Protein AF-A0AAT9HSN2-F1 (afdb_monomer_lite)

pLDDT: mean 70.66, std 26.18, range [23.38, 98.44]

Structure (mmCIF, N/CA/C/O backbone):
data_AF-A0AAT9HSN2-F1
#
_entry.id   AF-A0AAT9HSN2-F1
#
loop_
_atom_site.group_PDB
_atom_site.id
_atom_site.type_symbol
_atom_site.label_atom_id
_atom_site.label_alt_id
_atom_site.label_comp_id
_atom_site.label_asym_id
_atom_site.label_entity_id
_atom_site.label_seq_id
_atom_site.pdbx_PDB_ins_code
_atom_site.Cartn_x
_atom_site.Cartn_y
_atom_site.Cartn_z
_atom_site.occupancy
_atom_site.B_iso_or_equiv
_atom_site.auth_seq_id
_atom_site.auth_comp_id
_atom_site.auth_asym_id
_atom_site.auth_atom_id
_atom_site.pdbx_PDB_model_num
ATOM 1 N N . MET A 1 1 ? 36.537 64.958 -21.992 1.00 43.03 1 MET A N 1
ATOM 2 C CA . MET A 1 1 ? 35.874 64.227 -23.098 1.00 43.03 1 MET A CA 1
ATOM 3 C C . MET A 1 1 ? 34.611 63.570 -22.525 1.00 43.03 1 MET A C 1
ATOM 5 O O . MET A 1 1 ? 34.714 62.542 -21.888 1.00 43.03 1 MET A O 1
ATOM 9 N N . LYS A 1 2 ? 33.549 64.339 -22.250 1.00 45.44 2 LYS A N 1
ATOM 10 C CA . LYS A 1 2 ? 32.330 64.572 -23.065 1.00 45.44 2 LYS A CA 1
ATOM 11 C C . LYS A 1 2 ? 31.542 63.291 -23.442 1.00 45.44 2 LYS A C 1
ATOM 13 O O . LYS A 1 2 ? 31.696 62.748 -24.522 1.00 45.44 2 LYS A O 1
ATOM 18 N N . ARG A 1 3 ? 30.713 62.876 -22.471 1.00 48.75 3 ARG A N 1
ATOM 19 C CA . ARG A 1 3 ? 29.440 62.115 -22.479 1.00 48.75 3 ARG A CA 1
ATOM 20 C C . ARG A 1 3 ? 28.935 61.608 -23.849 1.00 48.75 3 ARG A C 1
ATOM 22 O O . ARG A 1 3 ? 28.330 62.372 -24.590 1.00 48.75 3 ARG A O 1
ATOM 29 N N . ALA A 1 4 ? 29.073 60.304 -24.103 1.00 54.09 4 ALA A N 1
ATOM 30 C CA . ALA A 1 4 ? 28.559 59.601 -25.290 1.00 54.09 4 ALA A CA 1
ATOM 31 C C . ALA A 1 4 ? 27.468 58.553 -24.951 1.00 54.09 4 ALA A C 1
ATOM 33 O O . ALA A 1 4 ? 27.371 57.521 -25.602 1.00 54.09 4 ALA A O 1
ATOM 34 N N . GLY A 1 5 ? 26.668 58.790 -23.902 1.00 53.25 5 GLY A N 1
ATOM 35 C CA . GLY A 1 5 ? 25.701 57.809 -23.375 1.00 53.25 5 GLY A CA 1
ATOM 36 C C . GLY A 1 5 ? 24.215 58.173 -23.496 1.00 53.25 5 GLY A C 1
ATOM 37 O O . GLY A 1 5 ? 23.388 57.431 -22.988 1.00 53.25 5 GLY A O 1
ATOM 38 N N . VAL A 1 6 ? 23.846 59.302 -24.116 1.00 53.16 6 VAL A N 1
ATOM 39 C CA . VAL A 1 6 ? 22.462 59.836 -24.029 1.00 53.16 6 VAL A CA 1
ATOM 40 C C . VAL A 1 6 ? 21.682 59.788 -25.355 1.00 53.16 6 VAL A C 1
ATOM 42 O O . VAL A 1 6 ? 20.469 59.947 -25.348 1.00 53.16 6 VAL A O 1
ATOM 45 N N . LEU A 1 7 ? 22.314 59.492 -26.497 1.00 50.72 7 LEU A N 1
ATOM 46 C CA . LEU A 1 7 ? 21.626 59.538 -27.802 1.00 50.72 7 LEU A CA 1
ATOM 47 C C . LEU A 1 7 ? 21.042 58.206 -28.303 1.00 50.72 7 LEU A C 1
ATOM 49 O O . LEU A 1 7 ? 20.263 58.225 -29.249 1.00 50.72 7 LEU A O 1
ATOM 53 N N . PHE A 1 8 ? 21.328 57.067 -27.666 1.00 47.91 8 PHE A N 1
ATOM 54 C CA . PHE A 1 8 ? 20.752 55.779 -28.094 1.00 47.91 8 PHE A CA 1
ATOM 55 C C . PHE A 1 8 ? 19.405 55.426 -27.440 1.00 47.91 8 PHE A C 1
ATOM 57 O O . PHE A 1 8 ? 18.718 54.532 -27.922 1.00 47.91 8 PHE A O 1
ATOM 64 N N . LEU A 1 9 ? 18.973 56.154 -26.403 1.00 52.81 9 LEU A N 1
ATOM 65 C CA . LEU A 1 9 ? 17.699 55.898 -25.708 1.00 52.81 9 LEU A CA 1
ATOM 66 C C . LEU A 1 9 ? 16.503 56.721 -26.222 1.00 52.81 9 LEU A C 1
ATOM 68 O O . LEU A 1 9 ? 15.398 56.552 -25.719 1.00 52.81 9 LEU A O 1
ATOM 72 N N . ALA A 1 10 ? 16.684 57.572 -27.237 1.00 52.81 10 ALA A N 1
ATOM 73 C CA . ALA A 1 10 ? 15.595 58.385 -27.797 1.00 52.81 10 ALA A CA 1
ATOM 74 C C . ALA A 1 10 ? 15.104 57.927 -29.186 1.00 52.81 10 ALA A C 1
ATOM 76 O O . ALA A 1 10 ? 14.059 58.384 -29.638 1.00 52.81 10 ALA A O 1
ATOM 77 N N . ALA A 1 11 ? 15.816 57.022 -29.868 1.00 53.66 11 ALA A N 1
ATOM 78 C CA . ALA A 1 11 ? 15.459 56.597 -31.229 1.00 53.66 11 ALA A CA 1
ATOM 79 C C . ALA A 1 11 ? 14.518 55.377 -31.279 1.00 53.66 11 ALA A C 1
ATOM 81 O O . ALA A 1 11 ? 13.765 55.214 -32.235 1.00 53.66 11 ALA A O 1
ATOM 82 N N . VAL A 1 12 ? 14.515 54.531 -30.245 1.00 51.28 12 VAL A N 1
ATOM 83 C CA . VAL A 1 12 ? 13.721 53.290 -30.219 1.00 51.28 12 VAL A CA 1
ATOM 84 C C . VAL A 1 12 ? 12.199 53.525 -30.114 1.00 51.28 12 VAL A C 1
ATOM 86 O O . VAL A 1 12 ? 11.466 52.887 -30.872 1.00 51.28 12 VAL A O 1
ATOM 89 N N . PRO A 1 13 ? 11.669 54.451 -29.282 1.00 49.81 13 PRO A N 1
ATOM 90 C CA . PRO A 1 13 ? 10.217 54.635 -29.195 1.00 49.81 13 PRO A CA 1
ATOM 91 C C . PRO A 1 13 ? 9.616 55.348 -30.420 1.00 49.81 13 PRO A C 1
ATOM 93 O O . PRO A 1 13 ? 8.458 55.107 -30.756 1.00 49.81 13 PRO A O 1
ATOM 96 N N . VAL A 1 14 ? 10.381 56.173 -31.143 1.00 55.00 14 VAL A N 1
ATOM 97 C CA . VAL A 1 14 ? 9.882 56.888 -32.336 1.00 55.00 14 VAL A CA 1
ATOM 98 C C . VAL A 1 14 ? 9.710 55.942 -33.529 1.00 55.00 14 VAL A C 1
ATOM 100 O O . VAL A 1 14 ? 8.730 56.053 -34.263 1.00 55.00 14 VAL A O 1
ATOM 103 N N . ILE A 1 15 ? 10.598 54.955 -33.683 1.00 55.50 15 ILE A N 1
ATOM 104 C CA . ILE A 1 15 ? 10.501 53.946 -34.749 1.00 55.50 15 ILE A CA 1
ATOM 105 C C . ILE A 1 15 ? 9.326 52.987 -34.489 1.00 55.50 15 ILE A C 1
ATOM 107 O O . ILE A 1 15 ? 8.578 52.678 -35.414 1.00 55.50 15 ILE A O 1
ATOM 111 N N . ALA A 1 16 ? 9.096 52.587 -33.232 1.00 51.59 16 ALA A N 1
ATOM 112 C CA . ALA A 1 16 ? 7.958 51.742 -32.859 1.00 51.59 16 ALA A CA 1
ATOM 113 C C . ALA A 1 16 ? 6.599 52.457 -33.027 1.00 51.59 16 ALA A C 1
ATOM 115 O O . ALA A 1 16 ? 5.635 51.850 -33.487 1.00 51.59 16 ALA A O 1
ATOM 116 N N . THR A 1 17 ? 6.529 53.760 -32.726 1.00 53.41 17 THR A N 1
ATOM 117 C CA . THR A 1 17 ? 5.289 54.551 -32.873 1.00 53.41 17 THR A CA 1
ATOM 118 C C . THR A 1 17 ? 5.005 54.910 -34.338 1.00 53.41 17 THR A C 1
ATOM 120 O O . THR A 1 17 ? 3.851 54.905 -34.761 1.00 53.41 17 THR A O 1
ATOM 123 N N . GLY A 1 18 ? 6.044 55.161 -35.144 1.00 53.88 18 GLY A N 1
ATOM 124 C CA . GLY A 1 18 ? 5.906 55.405 -36.585 1.00 53.88 18 GLY A CA 1
ATOM 125 C C . GLY A 1 18 ? 5.405 54.181 -37.358 1.00 53.88 18 GLY A C 1
ATOM 126 O O . GLY A 1 18 ? 4.593 54.326 -38.266 1.00 53.88 18 GLY A O 1
ATOM 127 N N . PHE A 1 19 ? 5.812 52.972 -36.955 1.00 54.47 19 PHE A N 1
ATOM 128 C CA . PHE A 1 19 ? 5.294 51.728 -37.538 1.00 54.47 19 PHE A CA 1
ATOM 129 C C . PHE A 1 19 ? 3.827 51.468 -37.167 1.00 54.47 19 PHE A C 1
ATOM 131 O O . PHE A 1 19 ? 3.065 50.973 -37.991 1.00 54.47 19 PHE A O 1
ATOM 138 N N . TYR A 1 20 ? 3.409 51.851 -35.957 1.00 53.03 20 TYR A N 1
ATOM 139 C CA . TYR A 1 20 ? 2.029 51.673 -35.496 1.00 53.03 20 TYR A CA 1
ATOM 140 C C . TYR A 1 20 ? 1.043 52.676 -36.125 1.00 53.03 20 TYR A C 1
ATOM 142 O O . TYR A 1 20 ? -0.136 52.370 -36.261 1.00 53.03 20 TYR A O 1
ATOM 150 N N . LEU A 1 21 ? 1.515 53.861 -36.537 1.00 55.12 21 LEU A N 1
ATOM 151 C CA . LEU A 1 21 ? 0.688 54.902 -37.171 1.00 55.12 21 LEU A CA 1
ATOM 152 C C . LEU A 1 21 ? 0.636 54.824 -38.709 1.00 55.12 21 LEU A C 1
ATOM 154 O O . LEU A 1 21 ? -0.195 55.500 -39.311 1.00 55.12 21 LEU A O 1
ATOM 158 N N . VAL A 1 22 ? 1.500 54.023 -39.346 1.00 56.94 22 VAL A N 1
ATOM 159 C CA . VAL A 1 22 ? 1.538 53.835 -40.816 1.00 56.94 22 VAL A CA 1
ATOM 160 C C . VAL A 1 22 ? 0.994 52.466 -41.254 1.00 56.94 22 VAL A C 1
ATOM 162 O O . VAL A 1 22 ? 0.779 52.244 -42.443 1.00 56.94 22 VAL A O 1
ATOM 165 N N . LEU A 1 23 ? 0.686 51.558 -40.323 1.00 46.94 23 LEU A N 1
ATOM 166 C CA . LEU A 1 23 ? -0.119 50.377 -40.636 1.00 46.94 23 LEU A CA 1
ATOM 167 C C . LEU A 1 23 ? -1.594 50.794 -40.779 1.00 46.94 23 LEU A C 1
ATOM 169 O O . LEU A 1 23 ? -2.167 51.322 -39.822 1.00 46.94 23 LEU A O 1
ATOM 173 N N . PRO A 1 24 ? -2.229 50.569 -41.944 1.00 48.91 24 PRO A N 1
ATOM 174 C CA . PRO A 1 24 ? -3.663 50.753 -42.083 1.00 48.91 24 PRO A CA 1
ATOM 175 C C . PRO A 1 24 ? -4.361 49.895 -41.027 1.00 48.91 24 PRO A C 1
ATOM 177 O O . PRO A 1 24 ? -4.087 48.700 -40.912 1.00 48.91 24 PRO A O 1
ATOM 180 N N . SER A 1 25 ? -5.265 50.499 -40.256 1.00 53.50 25 SER A N 1
ATOM 181 C CA . SER A 1 25 ? -6.289 49.749 -39.529 1.00 53.50 25 SER A CA 1
ATOM 182 C C . SER A 1 25 ? -7.240 49.121 -40.545 1.00 53.50 25 SER A C 1
ATOM 184 O O . SER A 1 25 ? -8.356 49.591 -40.723 1.00 53.50 25 SER A O 1
ATOM 186 N N . ASP A 1 26 ? -6.789 48.069 -41.220 1.00 49.19 26 ASP A N 1
ATOM 187 C CA . ASP A 1 26 ? -7.661 47.130 -41.907 1.00 49.19 26 ASP A CA 1
ATOM 188 C C . ASP A 1 26 ? -7.722 45.869 -41.047 1.00 49.19 26 ASP A C 1
ATOM 190 O O . ASP A 1 26 ? -7.000 44.893 -41.226 1.00 49.19 26 ASP A O 1
ATOM 194 N N . SER A 1 27 ? -8.595 45.906 -40.041 1.00 54.78 27 SER A N 1
ATOM 195 C CA . SER A 1 27 ? -9.021 44.710 -39.302 1.00 54.78 27 SER A CA 1
ATOM 196 C C . SER A 1 27 ? -9.998 43.851 -40.122 1.00 54.78 27 SER A C 1
ATOM 198 O O . SER A 1 27 ? -10.890 43.229 -39.552 1.00 54.78 27 SER A O 1
ATOM 200 N N . ALA A 1 28 ? -9.857 43.819 -41.449 1.00 53.31 28 ALA A N 1
ATOM 201 C CA . ALA A 1 28 ? -10.763 43.107 -42.346 1.00 53.31 28 ALA A CA 1
ATOM 202 C C . ALA A 1 28 ? -10.156 41.854 -43.002 1.00 53.31 28 ALA A C 1
ATOM 204 O O . ALA A 1 28 ? -10.907 41.110 -43.620 1.00 53.31 28 ALA A O 1
ATOM 205 N N . ASP A 1 29 ? -8.856 41.574 -42.841 1.00 55.31 29 ASP A N 1
ATOM 206 C CA . ASP A 1 29 ? -8.225 40.424 -43.518 1.00 55.31 29 ASP A CA 1
ATOM 207 C C . ASP A 1 29 ? -7.152 39.711 -42.668 1.00 55.31 29 ASP A C 1
ATOM 209 O O . ASP A 1 29 ? -6.086 39.309 -43.137 1.00 55.31 29 ASP A O 1
ATOM 213 N N . ALA A 1 30 ? -7.420 39.547 -41.368 1.00 52.41 30 ALA A N 1
ATOM 214 C CA . ALA A 1 30 ? -6.688 38.567 -40.570 1.00 52.41 30 ALA A CA 1
ATOM 215 C C . ALA A 1 30 ? -7.222 37.168 -40.929 1.00 52.41 30 ALA A C 1
ATOM 217 O O . ALA A 1 30 ? -8.431 36.952 -40.784 1.00 52.41 30 ALA A O 1
ATOM 218 N N . PRO A 1 31 ? -6.381 36.210 -41.377 1.00 62.88 31 PRO A N 1
ATOM 219 C CA . PRO A 1 31 ? -6.853 34.856 -41.633 1.00 62.88 31 PRO A CA 1
ATOM 220 C C . PRO A 1 31 ? -7.520 34.339 -40.354 1.00 62.88 31 PRO A C 1
ATOM 222 O O . PRO A 1 31 ? -6.965 34.545 -39.267 1.00 62.88 31 PRO A O 1
ATOM 225 N N . PRO A 1 32 ? -8.711 33.718 -40.443 1.00 61.69 32 PRO A N 1
ATOM 226 C CA . PRO A 1 32 ? -9.399 33.238 -39.259 1.00 61.69 32 PRO A CA 1
ATOM 227 C C . PRO A 1 32 ? -8.439 32.332 -38.489 1.00 61.69 32 PRO A C 1
ATOM 229 O O . PRO A 1 32 ? -7.884 31.384 -39.053 1.00 61.69 32 PRO A O 1
ATOM 232 N N . GLY A 1 33 ? -8.204 32.657 -37.213 1.00 61.41 33 GLY A N 1
ATOM 233 C CA . GLY A 1 33 ? -7.424 31.797 -36.328 1.00 61.41 33 GLY A CA 1
ATOM 234 C C . GLY A 1 33 ? -7.978 30.370 -36.390 1.00 61.41 33 GLY A C 1
ATOM 235 O O . GLY A 1 33 ? -9.177 30.203 -36.649 1.00 61.41 33 GLY A O 1
ATOM 236 N N . PRO A 1 34 ? -7.138 29.334 -36.203 1.00 64.12 34 PRO A N 1
ATOM 237 C CA . PRO A 1 34 ? -7.599 27.959 -36.308 1.00 64.12 34 PRO A CA 1
ATOM 238 C C . PRO A 1 34 ? -8.840 27.787 -35.436 1.00 64.12 34 PRO A C 1
ATOM 240 O O . PRO A 1 34 ? -8.839 28.169 -34.264 1.00 64.12 34 PRO A O 1
ATOM 243 N N . SER A 1 35 ? -9.909 27.247 -36.030 1.00 73.38 35 SER A N 1
ATOM 244 C CA . SER A 1 35 ? -11.129 26.920 -35.291 1.00 73.38 35 SER A CA 1
ATOM 245 C C . SER A 1 35 ? -10.755 26.145 -34.027 1.00 73.38 35 SER A C 1
ATOM 247 O O . SER A 1 35 ? -9.804 25.358 -34.048 1.00 73.38 35 SER A O 1
ATOM 249 N N . ALA A 1 36 ? -11.507 26.325 -32.940 1.00 76.44 36 ALA A N 1
ATOM 250 C CA . ALA A 1 36 ? -11.289 25.589 -31.695 1.00 76.44 36 ALA A CA 1
ATOM 251 C C . ALA A 1 36 ? -11.143 24.072 -31.942 1.00 76.44 36 ALA A C 1
ATOM 253 O O . ALA A 1 36 ? -10.314 23.422 -31.317 1.00 76.44 36 ALA A O 1
ATOM 254 N N . THR A 1 37 ? -11.857 23.536 -32.938 1.00 79.69 37 THR A N 1
ATOM 255 C CA . THR A 1 37 ? -11.747 22.143 -33.392 1.00 79.69 37 THR A CA 1
ATOM 256 C C . THR A 1 37 ? -10.394 21.809 -34.030 1.00 79.69 37 THR A C 1
ATOM 258 O O . THR A 1 37 ? -9.837 20.756 -33.747 1.00 79.69 37 THR A O 1
ATOM 261 N N . ALA A 1 38 ? -9.832 22.693 -34.858 1.00 78.62 38 ALA A N 1
ATOM 262 C CA . ALA A 1 38 ? -8.517 22.497 -35.475 1.00 78.62 38 ALA A CA 1
ATOM 263 C C . ALA A 1 38 ? -7.383 22.630 -34.445 1.00 78.62 38 ALA A C 1
ATOM 265 O O . ALA A 1 38 ? -6.421 21.868 -34.474 1.00 78.62 38 ALA A O 1
ATOM 266 N N . ALA A 1 39 ? -7.526 23.555 -33.490 1.00 79.19 39 ALA A N 1
ATOM 267 C CA . ALA A 1 39 ? -6.603 23.678 -32.367 1.00 79.19 39 ALA A CA 1
ATOM 268 C C . ALA A 1 39 ? -6.668 22.459 -31.429 1.00 79.19 39 ALA A C 1
ATOM 270 O O . ALA A 1 39 ? -5.643 22.053 -30.889 1.00 79.19 39 ALA A O 1
ATOM 271 N N . GLN A 1 40 ? -7.851 21.864 -31.242 1.00 83.12 40 GLN A N 1
ATOM 272 C CA . GLN A 1 40 ? -8.019 20.637 -30.466 1.00 83.12 40 GLN A CA 1
ATOM 273 C C . GLN A 1 40 ? -7.426 19.423 -31.193 1.00 83.12 40 GLN A C 1
ATOM 275 O O . GLN A 1 40 ? -6.663 18.687 -30.580 1.00 83.12 40 GLN A O 1
ATOM 280 N N . ALA A 1 41 ? -7.674 19.262 -32.496 1.00 86.44 41 ALA A N 1
ATOM 281 C CA . ALA A 1 41 ? -7.078 18.187 -33.294 1.00 86.44 41 ALA A CA 1
ATOM 282 C C . ALA A 1 41 ? -5.540 18.239 -33.281 1.00 86.44 41 ALA A C 1
ATOM 284 O O . ALA A 1 41 ? -4.895 17.243 -32.988 1.00 86.44 41 ALA A O 1
ATOM 285 N N . ALA A 1 42 ? -4.948 19.424 -33.463 1.00 86.69 42 ALA A N 1
ATOM 286 C CA . ALA A 1 42 ? -3.494 19.586 -33.405 1.00 86.69 42 ALA A CA 1
ATOM 287 C C . ALA A 1 42 ? -2.893 19.267 -32.020 1.00 86.69 42 ALA A C 1
ATOM 289 O O . ALA A 1 42 ? -1.731 18.873 -31.929 1.00 86.69 42 ALA A O 1
ATOM 290 N N . ARG A 1 43 ? -3.661 19.455 -30.936 1.00 89.56 43 ARG A N 1
ATOM 291 C CA . ARG A 1 43 ? -3.242 19.077 -29.576 1.00 89.56 43 ARG A CA 1
ATOM 292 C C . ARG A 1 43 ? -3.290 17.568 -29.369 1.00 89.56 43 ARG A C 1
ATOM 294 O O . ARG A 1 43 ? -2.362 17.049 -28.759 1.00 89.56 43 ARG A O 1
ATOM 301 N N . GLU A 1 44 ? -4.318 16.892 -29.878 1.00 90.75 44 GLU A N 1
ATOM 302 C CA . GLU A 1 44 ? -4.388 15.425 -29.843 1.00 90.75 44 GLU A CA 1
ATOM 303 C C . GLU A 1 44 ? -3.265 14.810 -30.690 1.00 90.75 44 GLU A C 1
ATOM 305 O O . GLU A 1 44 ? -2.491 14.025 -30.163 1.00 90.75 44 GLU A O 1
ATOM 310 N N . ASP A 1 45 ? -3.034 15.283 -31.920 1.00 91.38 45 ASP A N 1
ATOM 311 C CA . ASP A 1 45 ? -1.931 14.788 -32.764 1.00 91.38 45 ASP A CA 1
ATOM 312 C C . ASP A 1 45 ? -0.547 14.978 -32.107 1.00 91.38 45 ASP A C 1
ATOM 314 O O . ASP A 1 45 ? 0.374 14.174 -32.273 1.00 91.38 45 ASP A O 1
ATOM 318 N N . ALA A 1 46 ? -0.362 16.082 -31.373 1.00 92.25 46 ALA A N 1
ATOM 319 C CA . ALA A 1 46 ? 0.869 16.340 -30.632 1.00 92.25 46 ALA A CA 1
ATOM 320 C C . ALA A 1 46 ? 1.008 15.436 -29.398 1.00 92.25 46 ALA A C 1
ATOM 322 O O . ALA A 1 46 ? 2.127 15.042 -29.064 1.00 92.25 46 ALA A O 1
ATOM 323 N N . LYS A 1 47 ? -0.107 15.124 -28.731 1.00 94.56 47 LYS A N 1
ATOM 324 C CA . LYS A 1 47 ? -0.163 14.194 -27.604 1.00 94.56 47 LYS A CA 1
ATOM 325 C C . LYS A 1 47 ? 0.129 12.768 -28.069 1.00 94.56 47 LYS A C 1
ATOM 327 O O . LYS A 1 47 ? 1.012 12.148 -27.490 1.00 94.56 47 LYS A O 1
ATOM 332 N N . ASP A 1 48 ? -0.507 12.308 -29.140 1.00 95.62 48 ASP A N 1
ATOM 333 C CA . ASP A 1 48 ? -0.318 10.965 -29.693 1.00 95.62 48 ASP A CA 1
ATOM 334 C C . ASP A 1 48 ? 1.148 10.742 -30.089 1.00 95.62 48 ASP A C 1
ATOM 336 O O . ASP A 1 48 ? 1.773 9.782 -29.650 1.00 95.62 48 ASP A O 1
ATOM 340 N N . ARG A 1 49 ? 1.768 11.706 -30.787 1.00 95.00 49 ARG A N 1
ATOM 341 C CA . ARG A 1 49 ? 3.205 11.638 -31.112 1.00 95.00 49 ARG A CA 1
ATOM 342 C C . ARG A 1 49 ? 4.096 11.593 -29.863 1.00 95.00 49 ARG A C 1
ATOM 344 O O . ARG A 1 49 ? 5.169 10.991 -29.880 1.00 95.00 49 ARG A O 1
ATOM 351 N N . ALA A 1 50 ? 3.709 12.286 -28.793 1.00 94.25 50 ALA A N 1
ATOM 352 C CA . ALA A 1 50 ? 4.460 12.269 -27.541 1.00 94.25 50 ALA A CA 1
ATOM 353 C C . ALA A 1 50 ? 4.304 10.935 -26.792 1.00 94.25 50 ALA A C 1
ATOM 355 O O . ALA A 1 50 ? 5.267 10.490 -26.169 1.00 94.25 50 ALA A O 1
ATOM 356 N N . GLU A 1 51 ? 3.128 10.309 -26.856 1.00 95.75 51 GLU A N 1
ATOM 357 C CA . GLU A 1 51 ? 2.874 8.967 -26.323 1.00 95.75 51 GLU A CA 1
ATOM 358 C C . GLU A 1 51 ? 3.662 7.911 -27.107 1.00 95.75 51 GLU A C 1
ATOM 360 O O . GLU A 1 51 ? 4.415 7.160 -26.494 1.00 95.75 51 GLU A O 1
ATOM 365 N N . GLU A 1 52 ? 3.623 7.944 -28.443 1.00 94.94 52 GLU A N 1
ATOM 366 C CA . GLU A 1 52 ? 4.411 7.052 -29.309 1.00 94.94 52 GLU A CA 1
ATOM 367 C C . GLU A 1 52 ? 5.906 7.126 -28.988 1.00 94.94 52 GLU A C 1
ATOM 369 O O . GLU A 1 52 ? 6.548 6.107 -28.742 1.00 94.94 52 GLU A O 1
ATOM 374 N N . LYS A 1 53 ? 6.460 8.341 -28.893 1.00 95.50 53 LYS A N 1
ATOM 375 C CA . LYS A 1 53 ? 7.875 8.525 -28.552 1.00 95.50 53 LYS A CA 1
ATOM 376 C C . LYS A 1 53 ? 8.213 7.983 -27.158 1.00 95.50 53 LYS A C 1
ATOM 378 O O . LYS A 1 53 ? 9.301 7.453 -26.950 1.00 95.50 53 LYS A O 1
ATOM 383 N N . ARG A 1 54 ? 7.312 8.139 -26.182 1.00 95.50 54 ARG A N 1
ATOM 384 C CA . ARG A 1 54 ? 7.507 7.585 -24.831 1.00 95.50 54 ARG A CA 1
ATOM 385 C C . ARG A 1 54 ? 7.469 6.063 -24.830 1.00 95.50 54 ARG A C 1
ATOM 387 O O . ARG A 1 54 ? 8.201 5.455 -24.054 1.00 95.50 54 ARG A O 1
ATOM 394 N N . ASP A 1 55 ? 6.618 5.464 -25.652 1.00 96.25 55 ASP A N 1
ATOM 395 C CA . ASP A 1 55 ? 6.528 4.013 -25.783 1.00 96.25 55 ASP A CA 1
ATOM 396 C C . ASP A 1 55 ? 7.757 3.439 -26.494 1.00 96.25 55 ASP A C 1
ATOM 398 O O . ASP A 1 55 ? 8.262 2.399 -26.076 1.00 96.25 55 ASP A O 1
ATOM 402 N N . GLU A 1 56 ? 8.291 4.144 -27.495 1.00 95.69 56 GLU A N 1
ATOM 403 C CA . GLU A 1 56 ? 9.579 3.824 -28.122 1.00 95.69 56 GLU A CA 1
ATOM 404 C C . GLU A 1 56 ? 10.729 3.886 -27.107 1.00 95.69 56 GLU A C 1
ATOM 406 O O . GLU A 1 56 ? 11.446 2.902 -26.945 1.00 95.69 56 GLU A O 1
ATOM 411 N N . GLU A 1 57 ? 10.860 4.988 -26.360 1.00 94.69 57 GLU A N 1
ATOM 412 C CA . GLU A 1 57 ? 11.884 5.145 -25.312 1.00 94.69 57 GLU A CA 1
ATOM 413 C C . GLU A 1 57 ? 11.768 4.044 -24.244 1.00 94.69 57 GLU A C 1
ATOM 415 O O . GLU A 1 57 ? 12.758 3.421 -23.868 1.00 94.69 57 GLU A O 1
ATOM 420 N N . ARG A 1 58 ? 10.542 3.725 -23.810 1.00 94.50 58 ARG A N 1
ATOM 421 C CA . ARG A 1 58 ? 10.290 2.614 -22.884 1.00 94.50 58 ARG A CA 1
ATOM 422 C C . ARG A 1 58 ? 10.709 1.271 -23.478 1.00 94.50 58 ARG A C 1
ATOM 424 O O . ARG A 1 58 ? 11.260 0.446 -22.758 1.00 94.50 58 ARG A O 1
ATOM 431 N N . ALA A 1 59 ? 10.418 1.022 -24.752 1.00 94.19 59 ALA A N 1
ATOM 432 C CA . ALA A 1 59 ? 10.779 -0.228 -25.410 1.00 94.19 59 ALA A CA 1
ATOM 433 C C . ALA A 1 59 ? 12.302 -0.377 -25.547 1.00 94.19 59 ALA A C 1
ATOM 435 O O . ALA A 1 59 ? 12.825 -1.480 -25.382 1.00 94.19 59 ALA A O 1
ATOM 436 N N . GLU A 1 60 ? 13.012 0.722 -25.809 1.00 94.19 60 GLU A N 1
ATOM 437 C CA . GLU A 1 60 ? 14.475 0.765 -25.803 1.00 94.19 60 GLU A CA 1
ATOM 438 C C . GLU A 1 60 ? 15.033 0.462 -24.405 1.00 94.19 60 GLU A C 1
ATOM 440 O O . GLU A 1 60 ? 15.884 -0.420 -24.265 1.00 94.19 60 GLU A O 1
ATOM 445 N N . ASP A 1 61 ? 14.504 1.108 -23.365 1.00 90.38 61 ASP A N 1
ATOM 446 C CA . ASP A 1 61 ? 14.887 0.851 -21.973 1.00 90.38 61 ASP A CA 1
ATOM 447 C C . ASP A 1 61 ? 14.621 -0.607 -21.564 1.00 90.38 61 ASP A C 1
ATOM 449 O O . ASP A 1 61 ? 15.487 -1.264 -20.979 1.00 90.38 61 ASP A O 1
ATOM 453 N N . ASP A 1 62 ? 13.451 -1.151 -21.906 1.00 90.75 62 ASP A N 1
ATOM 454 C CA . ASP A 1 62 ? 13.088 -2.542 -21.624 1.00 90.75 62 ASP A CA 1
ATOM 455 C C . ASP A 1 62 ? 14.024 -3.523 -22.350 1.00 90.75 62 ASP A C 1
ATOM 457 O O . ASP A 1 62 ? 14.407 -4.551 -21.782 1.00 90.75 62 ASP A O 1
ATOM 461 N N . ALA A 1 63 ? 14.446 -3.201 -23.579 1.00 91.00 63 ALA A N 1
ATOM 462 C CA . ALA A 1 63 ? 15.422 -3.994 -24.321 1.00 91.00 63 ALA A CA 1
ATOM 463 C C . ALA A 1 63 ? 16.808 -3.964 -23.656 1.00 91.00 63 ALA A C 1
ATOM 465 O O . ALA A 1 63 ? 17.447 -5.012 -23.532 1.00 91.00 63 ALA A O 1
ATOM 466 N N . VAL A 1 64 ? 17.250 -2.801 -23.164 1.00 89.75 64 VAL A N 1
ATOM 467 C CA . VAL A 1 64 ? 18.493 -2.680 -22.383 1.00 89.75 64 VAL A CA 1
ATOM 468 C C . VAL A 1 64 ? 18.398 -3.498 -21.094 1.00 89.75 64 VAL A C 1
ATOM 470 O O . VAL A 1 64 ? 19.310 -4.259 -20.774 1.00 89.75 64 VAL A O 1
ATOM 473 N N . VAL A 1 65 ? 17.286 -3.402 -20.361 1.00 86.06 65 VAL A N 1
ATOM 474 C CA . VAL A 1 65 ? 17.067 -4.160 -19.118 1.00 86.06 65 VAL A CA 1
ATOM 475 C C . VAL A 1 65 ? 17.039 -5.669 -19.371 1.00 86.06 65 VAL A C 1
ATOM 477 O O . VAL A 1 65 ? 17.540 -6.428 -18.539 1.00 86.06 65 VAL A O 1
ATOM 480 N N . ALA A 1 66 ? 16.491 -6.114 -20.504 1.00 84.62 66 ALA A N 1
ATOM 481 C CA . ALA A 1 66 ? 16.424 -7.527 -20.867 1.00 84.62 66 ALA A CA 1
ATOM 482 C C . ALA A 1 66 ? 17.803 -8.155 -21.145 1.00 84.62 66 ALA A C 1
ATOM 484 O O . ALA A 1 66 ? 17.977 -9.348 -20.889 1.00 84.62 66 ALA A O 1
ATOM 485 N N . ASP A 1 67 ? 18.772 -7.374 -21.634 1.00 88.38 67 ASP A N 1
ATOM 486 C CA . ASP A 1 67 ? 20.146 -7.839 -21.886 1.00 88.38 67 ASP A CA 1
ATOM 487 C C . ASP A 1 67 ? 21.001 -7.890 -20.603 1.00 88.38 67 ASP A C 1
ATOM 489 O O . ASP A 1 67 ? 21.968 -8.650 -20.494 1.00 88.38 67 ASP A O 1
ATOM 493 N N . LEU A 1 68 ? 20.622 -7.126 -19.572 1.00 86.44 68 LEU A N 1
ATOM 494 C CA . LEU A 1 68 ? 21.338 -7.107 -18.301 1.00 86.44 68 LEU A CA 1
ATOM 495 C C . LEU A 1 68 ? 21.113 -8.400 -17.491 1.00 86.44 68 LEU A C 1
ATOM 497 O O . LEU A 1 68 ? 20.017 -8.966 -17.452 1.00 86.44 68 LEU A O 1
ATOM 501 N N . PRO A 1 69 ? 22.127 -8.869 -16.734 1.00 85.44 69 PRO A N 1
ATOM 502 C CA . PRO A 1 69 ? 21.928 -9.966 -15.797 1.00 85.44 69 PRO A CA 1
ATOM 503 C C . PRO A 1 69 ? 20.858 -9.579 -14.772 1.00 85.44 69 PRO A C 1
ATOM 505 O O . PRO A 1 69 ? 20.797 -8.430 -14.344 1.00 85.44 69 PRO A O 1
ATOM 508 N N . ALA A 1 70 ? 20.091 -10.563 -14.287 1.00 83.38 70 ALA A N 1
ATOM 509 C CA . ALA A 1 70 ? 18.863 -10.373 -13.501 1.00 83.38 70 ALA A CA 1
ATOM 510 C C . ALA A 1 70 ? 18.961 -9.509 -12.218 1.00 83.38 70 ALA A C 1
ATOM 512 O O . ALA A 1 70 ? 17.951 -9.336 -11.544 1.00 83.38 70 ALA A O 1
ATOM 513 N N . GLY A 1 71 ? 20.129 -8.967 -11.845 1.00 88.19 71 GLY A N 1
ATOM 514 C CA . GLY A 1 71 ? 20.236 -7.848 -10.903 1.00 88.19 71 GLY A CA 1
ATOM 515 C C . GLY A 1 71 ? 19.461 -8.067 -9.602 1.00 88.19 71 GLY A C 1
ATOM 516 O O . GLY A 1 71 ? 19.450 -9.172 -9.061 1.00 88.19 71 GLY A O 1
ATOM 517 N N . LEU A 1 72 ? 18.780 -7.029 -9.110 1.00 89.88 72 LEU A N 1
ATOM 518 C CA . LEU A 1 72 ? 17.872 -7.125 -7.957 1.00 89.88 72 LEU A CA 1
ATOM 519 C C . LEU A 1 72 ? 16.648 -8.024 -8.205 1.00 89.88 72 LEU A C 1
ATOM 521 O O . LEU A 1 72 ? 16.052 -8.504 -7.243 1.00 89.88 72 LEU A O 1
ATOM 525 N N . ALA A 1 73 ? 16.285 -8.300 -9.461 1.00 86.50 73 ALA A N 1
ATOM 526 C CA . ALA A 1 73 ? 15.185 -9.201 -9.800 1.00 86.50 73 ALA A CA 1
ATOM 527 C C . ALA A 1 73 ? 15.531 -10.685 -9.566 1.00 86.50 73 ALA A C 1
ATOM 529 O O . ALA A 1 73 ? 14.628 -11.505 -9.372 1.00 86.50 73 ALA A O 1
ATOM 530 N N . ALA A 1 74 ? 16.821 -11.044 -9.510 1.00 89.50 74 ALA A N 1
ATOM 531 C CA . ALA A 1 74 ? 17.260 -12.399 -9.197 1.00 89.50 74 ALA A CA 1
ATOM 532 C C . ALA A 1 74 ? 16.731 -12.833 -7.812 1.00 89.50 74 ALA A C 1
ATOM 534 O O . ALA A 1 74 ? 16.915 -12.094 -6.842 1.00 89.50 74 ALA A O 1
ATOM 535 N N . PRO A 1 75 ? 16.141 -14.038 -7.648 1.00 90.31 75 PRO A N 1
ATOM 536 C CA . PRO A 1 75 ? 15.427 -14.411 -6.421 1.00 90.31 75 PRO A CA 1
ATOM 537 C C . PRO A 1 75 ? 16.233 -14.254 -5.126 1.00 90.31 75 PRO A C 1
ATOM 539 O O . PRO A 1 75 ? 15.686 -13.825 -4.113 1.00 90.31 75 PRO A O 1
ATOM 542 N N . ALA A 1 76 ? 17.530 -14.574 -5.153 1.00 91.75 76 ALA A N 1
ATOM 543 C CA . ALA A 1 76 ? 18.409 -14.425 -3.994 1.00 91.75 76 ALA A CA 1
ATOM 544 C C . ALA A 1 76 ? 18.699 -12.952 -3.659 1.00 91.75 76 ALA A C 1
ATOM 546 O O . ALA A 1 76 ? 18.690 -12.580 -2.487 1.00 91.75 76 ALA A O 1
ATOM 547 N N . LYS A 1 77 ? 18.908 -12.106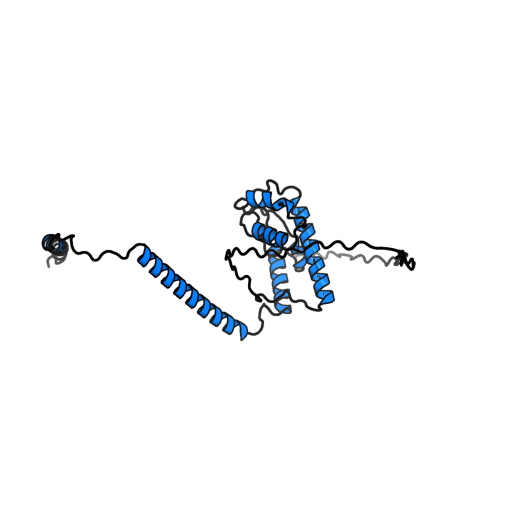 -4.676 1.00 93.19 77 LYS A N 1
ATOM 548 C CA . LYS A 1 77 ? 19.142 -10.666 -4.498 1.00 93.19 77 LYS A CA 1
ATOM 549 C C . LYS A 1 77 ? 17.864 -9.947 -4.067 1.00 93.19 77 LYS A C 1
ATOM 551 O O . LYS A 1 77 ? 17.925 -9.136 -3.153 1.00 93.19 77 LYS A O 1
ATOM 556 N N . LYS A 1 78 ? 16.706 -10.325 -4.619 1.00 92.81 78 LYS A N 1
ATOM 557 C CA . LYS A 1 78 ? 15.389 -9.852 -4.171 1.00 92.81 78 LYS A CA 1
ATOM 558 C C . LYS A 1 78 ? 15.133 -10.201 -2.710 1.00 92.81 78 LYS A C 1
ATOM 560 O O . LYS A 1 78 ? 14.704 -9.354 -1.940 1.00 92.81 78 LYS A O 1
ATOM 565 N N . GLU A 1 79 ? 15.414 -11.442 -2.312 1.00 94.06 79 GLU A N 1
ATOM 566 C CA . GLU A 1 79 ? 15.278 -11.860 -0.916 1.00 94.06 79 GLU A CA 1
ATOM 567 C C . GLU A 1 79 ? 16.193 -11.047 0.005 1.00 94.06 79 GLU A C 1
ATOM 569 O O . GLU A 1 79 ? 15.738 -10.609 1.055 1.00 94.06 79 GLU A O 1
ATOM 574 N N . LEU A 1 80 ? 17.450 -10.814 -0.387 1.00 95.25 80 LEU A N 1
ATOM 575 C CA . LEU A 1 80 ? 18.391 -10.000 0.383 1.00 95.25 80 LEU A CA 1
ATOM 576 C C . LEU A 1 80 ? 17.930 -8.541 0.498 1.00 95.25 80 LEU A C 1
ATOM 578 O O . LEU A 1 80 ? 17.936 -8.000 1.598 1.00 95.25 80 LEU A O 1
ATOM 582 N N . ALA A 1 81 ? 17.483 -7.937 -0.604 1.00 94.94 81 ALA A N 1
ATOM 583 C CA . ALA A 1 81 ? 16.975 -6.568 -0.622 1.00 94.94 81 ALA A CA 1
ATOM 584 C C . ALA A 1 81 ? 15.805 -6.386 0.354 1.00 94.94 81 ALA A C 1
ATOM 586 O O . ALA A 1 81 ? 15.826 -5.464 1.161 1.00 94.94 81 ALA A O 1
ATOM 587 N N . GLN A 1 82 ? 14.851 -7.322 0.379 1.00 94.94 82 GLN A N 1
ATOM 588 C CA . GLN A 1 82 ? 13.728 -7.257 1.321 1.00 94.94 82 GLN A CA 1
ATOM 589 C C . GLN A 1 82 ? 14.176 -7.338 2.786 1.00 94.94 82 GLN A C 1
ATOM 591 O O . GLN A 1 82 ? 13.582 -6.695 3.645 1.00 94.94 82 GLN A O 1
ATOM 596 N N . ARG A 1 83 ? 15.225 -8.116 3.094 1.00 95.31 83 ARG A N 1
ATOM 597 C CA . ARG A 1 83 ? 15.782 -8.175 4.457 1.00 95.31 83 ARG A CA 1
ATOM 598 C C . ARG A 1 83 ? 16.472 -6.877 4.853 1.00 95.31 83 ARG A C 1
ATOM 600 O O . ARG A 1 83 ? 16.380 -6.501 6.013 1.00 95.31 83 ARG A O 1
ATOM 607 N N . LEU A 1 84 ? 17.166 -6.235 3.912 1.00 95.25 84 LEU A N 1
ATOM 608 C CA . LEU A 1 84 ? 17.812 -4.943 4.141 1.00 95.25 84 LEU A CA 1
ATOM 609 C C . LEU A 1 84 ? 16.764 -3.866 4.432 1.00 95.25 84 LEU A C 1
ATOM 611 O O . LEU A 1 84 ? 16.873 -3.198 5.454 1.00 95.25 84 LEU A O 1
ATOM 615 N N . VAL A 1 85 ? 15.713 -3.780 3.611 1.00 92.50 85 VAL A N 1
ATOM 616 C CA . VAL A 1 85 ? 14.593 -2.850 3.836 1.00 92.50 85 VAL A CA 1
ATOM 617 C C . VAL A 1 85 ? 13.950 -3.106 5.198 1.00 92.50 85 VAL A C 1
ATOM 619 O O . VAL A 1 85 ? 13.918 -2.216 6.032 1.00 92.50 85 VAL A O 1
ATOM 622 N N . ALA A 1 86 ? 13.552 -4.344 5.503 1.00 92.31 86 ALA A N 1
ATOM 623 C CA . ALA A 1 86 ? 12.926 -4.642 6.794 1.00 92.31 86 ALA A CA 1
ATOM 624 C C . ALA A 1 86 ? 13.834 -4.360 8.006 1.00 92.31 86 ALA A C 1
ATOM 626 O O . ALA A 1 86 ? 13.333 -4.077 9.095 1.00 92.31 86 ALA A O 1
ATOM 627 N N . SER A 1 87 ? 15.160 -4.434 7.840 1.00 93.25 87 SER A N 1
ATOM 628 C CA . SER A 1 87 ? 16.089 -4.104 8.923 1.00 93.25 87 SER A CA 1
ATOM 629 C C . SER A 1 87 ? 16.154 -2.607 9.205 1.00 93.25 87 SER A C 1
ATOM 631 O O . SER A 1 87 ? 16.340 -2.242 10.361 1.00 93.25 87 SER A O 1
ATOM 633 N N . ALA A 1 88 ? 15.972 -1.774 8.177 1.00 90.25 88 ALA A N 1
ATOM 634 C CA . ALA A 1 88 ? 15.916 -0.325 8.310 1.00 90.25 88 ALA A CA 1
ATOM 635 C C . ALA A 1 88 ? 14.548 0.126 8.842 1.00 90.25 88 ALA A C 1
ATOM 637 O O . ALA A 1 88 ? 14.498 0.798 9.864 1.00 90.25 88 ALA A O 1
ATOM 638 N N . GLU A 1 89 ? 13.460 -0.338 8.219 1.00 84.88 89 GLU A N 1
ATOM 639 C CA . GLU A 1 89 ? 12.098 0.139 8.512 1.00 84.88 89 GLU A CA 1
ATOM 640 C C . GLU A 1 89 ? 11.490 -0.491 9.775 1.00 84.88 89 GLU A C 1
ATOM 642 O O . GLU A 1 89 ? 10.648 0.096 10.439 1.00 84.88 89 GLU A O 1
ATOM 647 N N . HIS A 1 90 ? 11.891 -1.718 10.128 1.00 85.38 90 HIS A N 1
ATOM 648 C CA . HIS A 1 90 ? 11.218 -2.491 11.182 1.00 85.38 90 HIS A CA 1
ATOM 649 C C . HIS A 1 90 ? 12.182 -3.206 12.139 1.00 85.38 90 HIS A C 1
ATOM 651 O O . HIS A 1 90 ? 11.769 -4.091 12.893 1.00 85.38 90 HIS A O 1
ATOM 657 N N . SER A 1 91 ? 13.482 -2.885 12.094 1.00 90.75 91 SER A N 1
ATOM 658 C CA . SER A 1 91 ? 14.516 -3.499 12.946 1.00 90.75 91 SER A CA 1
ATOM 659 C C . SER A 1 91 ? 14.524 -5.042 12.927 1.00 90.75 91 SER A C 1
ATOM 661 O O . SER A 1 91 ? 14.905 -5.698 13.899 1.00 90.75 91 SER A O 1
ATOM 663 N N . THR A 1 92 ? 14.115 -5.660 11.812 1.00 91.50 92 THR A N 1
ATOM 664 C CA . THR A 1 92 ? 14.054 -7.121 11.656 1.00 91.50 92 THR A CA 1
ATOM 665 C C . THR A 1 92 ? 14.537 -7.564 10.285 1.00 91.50 92 THR A C 1
ATOM 667 O O . THR A 1 92 ? 14.281 -6.930 9.273 1.00 91.50 92 THR A O 1
ATOM 670 N N . THR A 1 93 ? 15.197 -8.718 10.211 1.00 95.00 93 THR A N 1
ATOM 671 C CA . THR A 1 93 ? 15.533 -9.331 8.914 1.00 95.00 93 THR A CA 1
ATOM 672 C C . THR A 1 93 ? 14.466 -10.316 8.431 1.00 95.00 93 THR A C 1
ATOM 674 O O . THR A 1 93 ? 14.531 -10.771 7.288 1.00 95.00 93 THR A O 1
ATOM 677 N N . ASP A 1 94 ? 13.455 -10.647 9.244 1.00 93.25 94 ASP A N 1
ATOM 678 C CA . ASP A 1 94 ? 12.306 -11.440 8.791 1.00 93.25 94 ASP A CA 1
ATOM 679 C C . ASP A 1 94 ? 11.234 -10.533 8.178 1.00 93.25 94 ASP A C 1
ATOM 681 O O . ASP A 1 94 ? 10.157 -10.337 8.730 1.00 93.25 94 ASP A O 1
ATOM 685 N N . TRP A 1 95 ? 11.511 -10.008 6.985 1.00 92.88 95 TRP A N 1
ATOM 686 C CA . TRP A 1 95 ? 10.612 -9.093 6.266 1.00 92.88 95 TRP A CA 1
ATOM 687 C C . TRP A 1 95 ? 9.193 -9.639 6.043 1.00 92.88 95 TRP A C 1
ATOM 689 O O . TRP A 1 95 ? 8.269 -8.901 5.732 1.00 92.88 95 TRP A O 1
ATOM 699 N N . ARG A 1 96 ? 8.963 -10.950 6.181 1.00 91.31 96 ARG A N 1
ATOM 700 C CA . ARG A 1 96 ? 7.618 -11.517 6.013 1.00 91.31 96 ARG A CA 1
ATOM 701 C C . ARG A 1 96 ? 6.731 -11.276 7.225 1.00 91.31 96 ARG A C 1
ATOM 703 O O . ARG A 1 96 ? 5.522 -11.466 7.109 1.00 91.31 96 ARG A O 1
ATOM 710 N N . THR A 1 97 ? 7.277 -10.921 8.385 1.00 91.38 97 THR A N 1
ATOM 711 C CA . THR A 1 97 ? 6.451 -10.522 9.531 1.00 91.38 97 THR A CA 1
ATOM 712 C C . THR A 1 97 ? 5.827 -9.151 9.315 1.00 91.38 97 THR A C 1
ATOM 714 O O . THR A 1 97 ? 4.746 -8.913 9.841 1.00 91.38 97 THR A O 1
ATOM 717 N N . THR A 1 98 ? 6.431 -8.308 8.475 1.00 93.38 98 THR A N 1
ATOM 718 C CA . THR A 1 98 ? 6.003 -6.920 8.245 1.00 93.38 98 THR A CA 1
ATOM 719 C C . THR A 1 98 ? 4.797 -6.811 7.308 1.00 93.38 98 THR A C 1
ATOM 721 O O . THR A 1 98 ? 4.177 -5.763 7.211 1.00 93.38 98 THR A O 1
ATOM 724 N N . TYR A 1 99 ? 4.347 -7.919 6.694 1.00 94.00 99 TYR A N 1
ATOM 725 C CA . TYR A 1 99 ? 3.073 -7.958 5.958 1.00 94.00 99 TYR A CA 1
ATOM 726 C C . TYR A 1 99 ? 1.872 -7.474 6.780 1.00 94.00 99 TYR A C 1
ATOM 728 O O . TYR A 1 99 ? 0.919 -6.989 6.185 1.00 94.00 99 TYR A O 1
ATOM 736 N N . GLY A 1 100 ? 1.896 -7.683 8.097 1.00 94.75 100 GLY A N 1
ATOM 737 C CA . GLY A 1 100 ? 0.858 -7.218 9.014 1.00 94.75 100 GLY A CA 1
ATOM 738 C C . GLY A 1 100 ? 1.330 -6.102 9.939 1.00 94.75 100 GLY A C 1
ATOM 739 O O . GLY A 1 100 ? 0.648 -5.864 10.922 1.00 94.75 100 GLY A O 1
ATOM 740 N N . ALA A 1 101 ? 2.488 -5.482 9.678 1.00 94.31 101 ALA A N 1
ATOM 741 C CA . ALA A 1 101 ? 2.893 -4.292 10.420 1.00 94.31 101 ALA A CA 1
ATOM 742 C C . ALA A 1 101 ? 1.889 -3.173 10.133 1.00 94.31 101 ALA A C 1
ATOM 744 O O . ALA A 1 101 ? 1.459 -3.029 8.984 1.00 94.31 101 ALA A O 1
ATOM 745 N N . ILE A 1 102 ? 1.486 -2.462 11.178 1.00 95.81 102 ILE A N 1
ATOM 746 C CA . ILE A 1 102 ? 0.624 -1.290 11.112 1.00 95.81 102 ILE A CA 1
ATOM 747 C C . ILE A 1 102 ? 0.827 -0.472 12.384 1.00 95.81 102 ILE A C 1
ATOM 749 O O . ILE A 1 102 ? 0.755 -1.023 13.482 1.00 95.81 102 ILE A O 1
ATOM 753 N N . GLU A 1 103 ? 1.100 0.811 12.223 1.00 94.31 103 GLU A N 1
ATOM 754 C CA . GLU A 1 103 ? 1.324 1.763 13.308 1.00 94.31 103 GLU A CA 1
ATOM 755 C C . GLU A 1 103 ? 1.003 3.166 12.793 1.00 94.31 103 GLU A C 1
ATOM 757 O O . GLU A 1 103 ? 1.047 3.399 11.588 1.00 94.31 103 GLU A O 1
ATOM 762 N N . ASP A 1 104 ? 0.619 4.068 13.685 1.00 95.75 104 ASP A N 1
ATOM 763 C CA . ASP A 1 104 ? 0.632 5.500 13.397 1.00 95.75 104 ASP A CA 1
ATOM 764 C C . ASP A 1 104 ? 1.882 6.069 14.067 1.00 95.75 104 ASP A C 1
ATOM 766 O O . ASP A 1 104 ? 2.075 5.890 15.271 1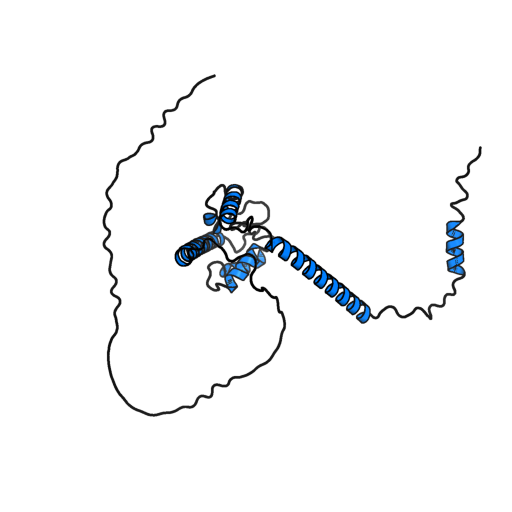.00 95.75 104 ASP A O 1
ATOM 770 N N . GLU A 1 105 ? 2.757 6.664 13.262 1.00 91.06 105 GLU A N 1
ATOM 771 C CA . GLU A 1 105 ? 4.040 7.220 13.696 1.00 91.06 105 GLU A CA 1
ATOM 772 C C . GLU A 1 105 ? 3.936 8.718 14.045 1.00 91.06 105 GLU A C 1
ATOM 774 O O . GLU A 1 105 ? 4.956 9.357 14.314 1.00 91.06 105 GLU A O 1
ATOM 779 N N . ASP A 1 106 ? 2.719 9.280 14.053 1.00 92.88 106 ASP A N 1
ATOM 780 C CA . ASP A 1 106 ? 2.426 10.697 14.298 1.00 92.88 106 ASP A CA 1
ATOM 781 C C . ASP A 1 106 ? 3.131 11.646 13.294 1.00 92.88 106 ASP A C 1
ATOM 783 O O . ASP A 1 106 ? 3.482 12.787 13.612 1.00 92.88 106 ASP A O 1
ATOM 787 N N . ASP A 1 107 ? 3.349 11.194 12.054 1.00 91.81 107 ASP A N 1
ATOM 788 C CA . ASP A 1 107 ? 4.001 11.956 10.974 1.00 91.81 107 ASP A CA 1
ATOM 789 C C . ASP A 1 107 ? 3.008 12.704 10.057 1.00 91.81 107 ASP A C 1
ATOM 791 O O . ASP A 1 107 ? 3.409 13.405 9.121 1.00 91.81 107 ASP A O 1
ATOM 795 N N . GLY A 1 108 ? 1.709 12.582 10.349 1.00 94.25 108 GLY A N 1
ATOM 796 C CA . GLY A 1 108 ? 0.615 13.205 9.606 1.00 94.25 108 GLY A CA 1
ATOM 797 C C . GLY A 1 108 ? 0.080 12.373 8.437 1.00 94.25 108 GLY A C 1
ATOM 798 O O . GLY A 1 108 ? -0.729 12.888 7.663 1.00 94.25 108 GLY A O 1
ATOM 799 N N . CYS A 1 109 ? 0.497 11.110 8.283 1.00 94.75 109 CYS A N 1
ATOM 800 C CA . CYS A 1 109 ? -0.053 10.205 7.266 1.00 94.75 109 CYS A CA 1
ATOM 801 C C . CYS A 1 109 ? -1.138 9.238 7.799 1.00 94.75 109 CYS A C 1
ATOM 803 O O . CYS A 1 109 ? -1.740 8.490 7.015 1.00 94.75 109 CYS A O 1
ATOM 805 N N . GLY A 1 110 ? -1.414 9.275 9.108 1.00 96.62 110 GLY A N 1
ATOM 806 C CA . GLY A 1 110 ? -2.274 8.326 9.816 1.00 96.62 110 GLY A CA 1
ATOM 807 C C . GLY A 1 110 ? -1.598 6.959 9.943 1.00 96.62 110 GLY A C 1
ATOM 808 O O . GLY A 1 110 ? -0.395 6.860 10.163 1.00 96.62 110 GLY A O 1
ATOM 809 N N . TYR A 1 111 ? -2.348 5.873 9.748 1.00 97.62 111 TYR A N 1
ATOM 810 C CA . TYR A 1 111 ? -1.756 4.538 9.794 1.00 97.62 111 TYR A CA 1
ATOM 811 C C . TYR A 1 111 ? -0.816 4.274 8.619 1.00 97.62 111 TYR A C 1
ATOM 813 O O . TYR A 1 111 ? -1.257 4.236 7.470 1.00 97.62 111 TYR A O 1
ATOM 821 N N . THR A 1 112 ? 0.426 3.924 8.944 1.00 96.25 112 THR A N 1
ATOM 822 C CA . THR A 1 112 ? 1.435 3.342 8.056 1.00 96.25 112 THR A CA 1
ATOM 823 C C . THR A 1 112 ? 1.434 1.825 8.189 1.00 96.25 112 THR A C 1
ATOM 825 O O . THR A 1 112 ? 1.584 1.273 9.279 1.00 96.25 112 THR A O 1
ATOM 828 N N . ALA A 1 113 ? 1.257 1.110 7.075 1.00 94.94 113 ALA A N 1
ATOM 829 C CA . ALA A 1 113 ? 0.993 -0.321 7.101 1.00 94.94 113 ALA A CA 1
ATOM 830 C C . ALA A 1 113 ? 1.718 -1.129 6.010 1.00 94.94 113 ALA A C 1
ATOM 832 O O . ALA A 1 113 ? 1.897 -0.719 4.864 1.00 94.94 113 ALA A O 1
ATOM 833 N N . GLY A 1 114 ? 2.071 -2.372 6.336 1.00 92.00 114 GLY A N 1
ATOM 834 C CA . GLY A 1 114 ? 2.650 -3.340 5.409 1.00 92.00 114 GLY A CA 1
ATOM 835 C C . GLY A 1 114 ? 4.165 -3.206 5.216 1.00 92.00 114 GLY A C 1
ATOM 836 O O . GLY A 1 114 ? 4.867 -2.602 6.009 1.00 92.00 114 GLY A O 1
ATOM 837 N N . ILE A 1 115 ? 4.688 -3.836 4.156 1.00 88.88 115 ILE A N 1
ATOM 838 C CA . ILE A 1 115 ? 6.145 -3.988 3.943 1.00 88.88 115 ILE A CA 1
ATOM 839 C C . ILE A 1 115 ? 6.834 -2.688 3.518 1.00 88.88 115 ILE A C 1
ATOM 841 O O . ILE A 1 115 ? 8.034 -2.558 3.726 1.00 88.88 115 ILE A O 1
ATOM 845 N N . ILE A 1 116 ? 6.106 -1.804 2.836 1.00 87.38 116 ILE A N 1
ATOM 846 C CA . ILE A 1 116 ? 6.664 -0.595 2.216 1.00 87.38 116 ILE A CA 1
ATOM 847 C C . ILE A 1 116 ? 6.088 0.695 2.810 1.00 87.38 116 ILE A C 1
ATOM 849 O O . ILE A 1 116 ? 6.359 1.750 2.260 1.00 87.38 116 ILE A O 1
ATOM 853 N N . GLY A 1 117 ? 5.285 0.591 3.877 1.00 91.31 117 GLY A N 1
ATOM 854 C CA . GLY A 1 117 ? 4.630 1.733 4.515 1.00 91.31 117 GLY A CA 1
ATOM 855 C C . GLY A 1 117 ? 3.546 2.383 3.653 1.00 91.31 117 GLY A C 1
ATOM 856 O O . GLY A 1 117 ? 3.720 3.500 3.195 1.00 91.31 117 GLY A O 1
ATOM 857 N N . PHE A 1 118 ? 2.437 1.678 3.412 1.00 95.56 118 PHE A N 1
ATOM 858 C CA . PHE A 1 118 ? 1.242 2.283 2.810 1.00 95.56 118 PHE A CA 1
ATOM 859 C C . PHE A 1 118 ? 0.521 3.132 3.853 1.00 95.56 118 PHE A C 1
ATOM 861 O O . PHE A 1 118 ? 0.300 2.628 4.955 1.00 95.56 118 PHE A O 1
ATOM 868 N N . CYS A 1 119 ? 0.093 4.341 3.508 1.00 96.75 119 CYS A N 1
ATOM 869 C CA . CYS A 1 119 ? -0.495 5.273 4.463 1.00 96.75 119 CYS A CA 1
ATOM 870 C C . CYS A 1 119 ? -1.990 5.486 4.204 1.00 96.75 119 CYS A C 1
ATOM 872 O O . CYS A 1 119 ? -2.450 5.575 3.063 1.00 96.75 119 CYS A O 1
ATOM 874 N N . THR A 1 120 ? -2.780 5.624 5.269 1.00 97.44 120 THR A N 1
ATOM 875 C CA . THR A 1 120 ? -4.207 5.965 5.134 1.00 97.44 120 THR A CA 1
ATOM 876 C C . THR A 1 120 ? -4.433 7.360 4.558 1.00 97.44 120 THR A C 1
ATOM 878 O O . THR A 1 120 ? -5.438 7.569 3.886 1.00 97.44 120 THR A O 1
ATOM 881 N N . GLY A 1 121 ? -3.504 8.292 4.783 1.00 96.75 121 GLY A N 1
ATOM 882 C CA . GLY A 1 121 ? -3.606 9.680 4.336 1.00 96.75 121 GLY A CA 1
ATOM 883 C C . GLY A 1 121 ? -3.062 9.969 2.933 1.00 96.75 121 GLY A C 1
ATOM 884 O O . GLY A 1 121 ? -3.268 11.072 2.435 1.00 96.75 121 GLY A O 1
ATOM 885 N N . THR A 1 122 ? -2.374 9.029 2.272 1.00 96.75 122 THR A N 1
ATOM 886 C CA . THR A 1 122 ? -1.698 9.264 0.973 1.00 96.75 122 THR A CA 1
ATOM 887 C C . THR A 1 122 ? -2.343 8.525 -0.200 1.00 96.75 122 THR A C 1
ATOM 889 O O . THR A 1 122 ? -1.746 8.439 -1.276 1.00 96.75 122 THR A O 1
ATOM 892 N N . HIS A 1 123 ? -3.563 8.011 -0.018 1.00 97.50 123 HIS A N 1
ATOM 893 C CA . HIS A 1 123 ? -4.357 7.268 -1.001 1.00 97.50 123 HIS A CA 1
ATOM 894 C C . HIS A 1 123 ? -3.852 5.856 -1.363 1.00 97.50 123 HIS A C 1
ATOM 896 O O . HIS A 1 123 ? -4.632 5.012 -1.818 1.00 97.50 123 HIS A O 1
ATOM 902 N N . ASP A 1 124 ? -2.578 5.535 -1.147 1.00 97.38 124 ASP A N 1
ATOM 903 C CA . ASP A 1 124 ? -1.994 4.263 -1.580 1.00 97.38 124 ASP A CA 1
ATOM 904 C C . ASP A 1 124 ? -2.532 3.042 -0.806 1.00 97.38 124 ASP A C 1
ATOM 906 O O . ASP A 1 124 ? -2.788 1.992 -1.409 1.00 97.38 124 ASP A O 1
ATOM 910 N N . LEU A 1 125 ? -2.797 3.179 0.497 1.00 97.31 125 LEU A N 1
ATOM 911 C CA . LEU A 1 125 ? -3.414 2.130 1.304 1.00 97.31 125 LEU A CA 1
ATOM 912 C C . LEU A 1 125 ? -4.851 1.870 0.855 1.00 97.31 125 LEU A C 1
ATOM 914 O O . LEU A 1 125 ? -5.257 0.711 0.740 1.00 97.31 125 LEU A O 1
ATOM 918 N N . LEU A 1 126 ? -5.618 2.928 0.573 1.00 98.19 126 LEU A N 1
ATOM 919 C CA . LEU A 1 126 ? -6.985 2.804 0.069 1.00 98.19 126 LEU A CA 1
ATOM 920 C C . LEU A 1 126 ? -6.997 2.024 -1.251 1.00 98.19 126 LEU A C 1
ATOM 922 O O . LEU A 1 126 ? -7.708 1.024 -1.359 1.00 98.19 126 LEU A O 1
ATOM 926 N N . MET A 1 127 ? -6.149 2.414 -2.206 1.00 98.06 127 MET A N 1
ATOM 927 C CA . MET A 1 127 ? -6.001 1.720 -3.488 1.00 98.06 127 MET A CA 1
ATOM 928 C C . MET A 1 127 ? -5.634 0.243 -3.317 1.00 98.06 127 MET A C 1
ATOM 930 O O . MET A 1 127 ? -6.185 -0.629 -3.995 1.00 98.06 127 MET A O 1
ATOM 934 N N . LEU A 1 128 ? -4.726 -0.063 -2.387 1.00 96.94 128 LEU A N 1
ATOM 935 C CA . LEU A 1 128 ? -4.343 -1.437 -2.080 1.00 96.94 128 LEU A CA 1
ATOM 936 C C . LEU A 1 128 ? -5.527 -2.256 -1.549 1.00 96.94 128 LEU A C 1
ATOM 938 O O . LEU A 1 128 ? -5.708 -3.402 -1.966 1.00 96.94 128 LEU A O 1
ATOM 942 N N . VAL A 1 129 ? -6.308 -1.705 -0.616 1.00 97.50 129 VAL A N 1
ATOM 943 C CA . VAL A 1 129 ? -7.447 -2.414 -0.014 1.00 97.50 129 VAL A CA 1
ATOM 944 C C . VAL A 1 129 ? -8.587 -2.579 -1.018 1.00 97.50 129 VAL A C 1
ATOM 946 O O . VAL A 1 129 ? -9.225 -3.632 -1.026 1.00 97.50 129 VAL A O 1
ATOM 949 N N . GLU A 1 130 ? -8.824 -1.601 -1.894 1.00 98.06 130 GLU A N 1
ATOM 950 C CA . GLU A 1 130 ? -9.804 -1.718 -2.978 1.00 98.06 130 GLU A CA 1
ATOM 951 C C . GLU A 1 130 ? -9.437 -2.850 -3.939 1.00 98.06 130 GLU A C 1
ATOM 953 O O . GLU A 1 130 ? -10.239 -3.768 -4.121 1.00 98.06 130 GLU A O 1
ATOM 958 N N . ALA A 1 131 ? -8.203 -2.861 -4.452 1.00 97.75 131 ALA A N 1
ATOM 959 C CA . ALA A 1 131 ? -7.723 -3.926 -5.332 1.00 97.75 131 ALA A CA 1
ATOM 960 C C . ALA A 1 131 ? -7.734 -5.299 -4.637 1.00 97.75 131 ALA A C 1
ATOM 962 O O . ALA A 1 131 ? -8.148 -6.304 -5.214 1.00 97.75 131 ALA A O 1
ATOM 963 N N . TYR A 1 132 ? -7.331 -5.359 -3.363 1.00 96.06 132 TYR A N 1
ATOM 964 C CA . TYR A 1 132 ? -7.389 -6.602 -2.594 1.00 96.06 132 TYR A CA 1
ATOM 965 C C . TYR A 1 132 ? -8.824 -7.108 -2.419 1.00 96.06 132 TYR A C 1
ATOM 967 O O . TYR A 1 132 ? -9.060 -8.313 -2.489 1.00 96.06 132 TYR A O 1
ATOM 975 N N . THR A 1 133 ? -9.777 -6.198 -2.212 1.00 96.94 133 THR A N 1
ATOM 976 C CA . THR A 1 133 ? -11.195 -6.533 -2.044 1.00 96.94 133 THR A CA 1
ATOM 977 C C . THR A 1 133 ? -11.846 -6.958 -3.350 1.00 96.94 133 THR A C 1
ATOM 979 O O . THR A 1 133 ? -12.698 -7.840 -3.328 1.00 96.94 133 THR A O 1
ATOM 982 N N . GLU A 1 134 ? -11.419 -6.412 -4.485 1.00 96.88 134 GLU A N 1
ATOM 983 C CA . GLU A 1 134 ? -11.847 -6.898 -5.797 1.00 96.88 134 GLU A CA 1
ATOM 984 C C . GLU A 1 134 ? -11.434 -8.365 -6.013 1.00 96.88 134 GLU A C 1
ATOM 986 O O . GLU A 1 134 ? -12.263 -9.197 -6.384 1.00 96.88 134 GLU A O 1
ATOM 991 N N . ASP A 1 135 ? -10.186 -8.710 -5.682 1.00 95.50 135 ASP A N 1
ATOM 992 C CA . ASP A 1 135 ? -9.681 -10.084 -5.793 1.00 95.50 135 ASP A CA 1
ATOM 993 C C . ASP A 1 135 ? -10.249 -11.032 -4.713 1.00 95.50 135 ASP A C 1
ATOM 995 O O . ASP A 1 135 ? -10.375 -12.240 -4.933 1.00 95.50 135 ASP A O 1
ATOM 999 N N . HIS A 1 136 ? -10.544 -10.511 -3.516 1.00 93.69 136 HIS A N 1
ATOM 1000 C CA . HIS A 1 136 ? -10.976 -11.269 -2.336 1.00 93.69 136 HIS A CA 1
ATOM 1001 C C . HIS A 1 136 ? -12.150 -10.558 -1.635 1.00 93.69 136 HIS A C 1
ATOM 1003 O O . HIS A 1 136 ? -11.949 -9.942 -0.590 1.00 93.69 136 HIS A O 1
ATOM 1009 N N . PRO A 1 137 ? -13.391 -10.651 -2.144 1.00 93.75 137 PRO A N 1
ATOM 1010 C CA . PRO A 1 137 ? -14.513 -9.830 -1.666 1.00 93.75 137 PRO A CA 1
ATOM 1011 C C . PRO A 1 137 ? -14.903 -10.057 -0.198 1.00 93.75 137 PRO A C 1
ATOM 1013 O O . PRO A 1 137 ? -15.376 -9.134 0.457 1.00 93.75 137 PRO A O 1
ATOM 1016 N N . ASP A 1 138 ? -14.654 -11.252 0.343 1.00 92.75 138 ASP A N 1
ATOM 1017 C CA . ASP A 1 138 ? -14.997 -11.621 1.726 1.00 92.75 138 ASP A CA 1
ATOM 1018 C C . ASP A 1 138 ? -13.842 -11.384 2.728 1.00 92.75 138 ASP A C 1
ATOM 1020 O O . ASP A 1 138 ? -13.770 -12.038 3.773 1.00 92.75 138 ASP A O 1
ATOM 1024 N N . ASN A 1 139 ? -12.888 -10.506 2.403 1.00 96.38 139 ASN A N 1
ATOM 1025 C CA . ASN A 1 139 ? -11.739 -10.225 3.268 1.00 96.38 139 ASN A CA 1
ATOM 1026 C C . ASN A 1 139 ? -12.103 -9.334 4.475 1.00 96.38 139 ASN A C 1
ATOM 1028 O O . ASN A 1 139 ? -13.064 -8.565 4.445 1.00 96.38 139 ASN A O 1
ATOM 1032 N N . GLY A 1 140 ? -11.297 -9.399 5.538 1.00 96.00 140 GLY A N 1
ATOM 1033 C CA . GLY A 1 140 ? -11.527 -8.663 6.784 1.00 96.00 140 GLY A CA 1
ATOM 1034 C C . GLY A 1 140 ? -11.355 -7.140 6.700 1.00 96.00 140 GLY A C 1
ATOM 1035 O O . GLY A 1 140 ? -11.716 -6.450 7.649 1.00 96.00 140 GLY A O 1
ATOM 1036 N N . LEU A 1 141 ? -10.824 -6.606 5.596 1.00 97.44 141 LEU A N 1
ATOM 1037 C CA . LEU A 1 141 ? -10.634 -5.168 5.372 1.00 97.44 141 LEU A CA 1
ATOM 1038 C C . LEU A 1 141 ? -11.784 -4.531 4.582 1.00 97.44 141 LEU A C 1
ATOM 1040 O O . LEU A 1 141 ? -11.950 -3.314 4.631 1.00 97.44 141 LEU A O 1
ATOM 1044 N N . ALA A 1 142 ? -12.613 -5.329 3.904 1.00 97.62 142 ALA A N 1
ATOM 1045 C CA . ALA A 1 142 ? -13.684 -4.836 3.038 1.00 97.62 142 ALA A CA 1
ATOM 1046 C C . ALA A 1 142 ? -14.664 -3.898 3.769 1.00 97.62 142 ALA A C 1
ATOM 1048 O O . ALA A 1 142 ? -15.110 -2.894 3.211 1.00 97.62 142 ALA A O 1
ATOM 1049 N N . SER A 1 143 ? -14.960 -4.175 5.044 1.00 97.38 143 SER A N 1
ATOM 1050 C CA . SER A 1 143 ? -15.844 -3.339 5.868 1.00 97.38 143 SER A CA 1
ATOM 1051 C C . SER A 1 143 ? -15.284 -1.946 6.166 1.00 97.38 143 SER A C 1
ATOM 1053 O O . SER A 1 143 ? -16.056 -1.057 6.520 1.00 97.38 143 SER A O 1
ATOM 1055 N N . TYR A 1 144 ? -13.972 -1.744 6.024 1.00 98.06 144 TYR A N 1
ATOM 1056 C CA . TYR A 1 144 ? -13.299 -0.479 6.320 1.00 98.06 144 TYR A CA 1
ATOM 1057 C C . TYR A 1 144 ? -13.198 0.452 5.111 1.00 98.06 144 TYR A C 1
ATOM 1059 O O . TYR A 1 144 ? -12.916 1.631 5.293 1.00 98.06 144 TYR A O 1
ATOM 1067 N N . LEU A 1 145 ? -13.496 -0.014 3.891 1.00 98.19 145 LEU A N 1
ATOM 1068 C CA . LEU A 1 145 ? -13.445 0.818 2.681 1.00 98.19 145 LEU A CA 1
ATOM 1069 C C . LEU A 1 145 ? -14.219 2.147 2.797 1.00 98.19 145 LEU A C 1
ATOM 1071 O O . LEU A 1 145 ? -13.687 3.175 2.379 1.00 98.19 145 LEU A O 1
ATOM 1075 N N . PRO A 1 146 ? -15.436 2.203 3.381 1.00 98.38 146 PRO A N 1
ATOM 1076 C CA . PRO A 1 146 ? -16.130 3.477 3.558 1.00 98.38 146 PRO A CA 1
ATOM 1077 C C . PRO A 1 146 ? -15.425 4.441 4.518 1.00 98.38 146 PRO A C 1
ATOM 1079 O O . PRO A 1 146 ? -15.568 5.646 4.349 1.00 98.38 146 PRO A O 1
ATOM 1082 N N . ALA A 1 147 ? -14.712 3.934 5.528 1.00 98.31 147 ALA A N 1
ATOM 1083 C CA . ALA A 1 147 ? -13.935 4.754 6.455 1.00 98.31 147 ALA A CA 1
ATOM 1084 C C . ALA A 1 147 ? -12.629 5.217 5.799 1.00 98.31 147 ALA A C 1
ATOM 1086 O O . ALA A 1 147 ? -12.351 6.409 5.801 1.00 98.31 147 ALA A O 1
ATOM 1087 N N . LEU A 1 148 ? -11.915 4.312 5.120 1.00 98.19 148 LEU A N 1
ATOM 1088 C CA . LEU A 1 148 ? -10.693 4.626 4.373 1.00 98.19 148 LEU A CA 1
ATOM 1089 C C . LEU A 1 148 ? -10.910 5.754 3.355 1.00 98.19 148 LEU A C 1
ATOM 1091 O O . LEU A 1 148 ? -10.130 6.692 3.315 1.00 98.19 148 LEU A O 1
ATOM 1095 N N . ARG A 1 149 ? -12.021 5.739 2.607 1.00 98.44 149 ARG A N 1
ATOM 1096 C CA . ARG A 1 149 ? -12.367 6.831 1.674 1.00 98.44 149 ARG A CA 1
ATOM 1097 C C . ARG A 1 149 ? -12.659 8.173 2.344 1.00 98.44 149 ARG A C 1
ATOM 1099 O O . ARG A 1 149 ? -12.597 9.197 1.677 1.00 98.44 149 ARG A O 1
ATOM 1106 N N . LYS A 1 150 ? -13.072 8.174 3.614 1.00 98.19 150 LYS A N 1
ATOM 1107 C CA . LYS A 1 150 ? -13.361 9.409 4.358 1.00 98.19 150 LYS A CA 1
ATOM 1108 C C . LYS A 1 150 ? -12.104 10.021 4.955 1.00 98.19 150 LYS A C 1
ATOM 1110 O O . LYS A 1 150 ? -12.033 11.241 5.028 1.00 98.19 150 LYS A O 1
ATOM 1115 N N . VAL A 1 151 ? -11.178 9.181 5.415 1.00 97.69 151 VAL A N 1
ATOM 1116 C CA . VAL A 1 151 ? -9.934 9.628 6.053 1.00 97.69 151 VAL A CA 1
ATOM 1117 C C . VAL A 1 151 ? -8.811 9.881 5.048 1.00 97.69 151 VAL A C 1
ATOM 1119 O O . VAL A 1 151 ? -7.826 10.514 5.408 1.00 97.69 151 VAL A O 1
ATOM 1122 N N . ASP A 1 152 ? -8.962 9.429 3.802 1.00 97.50 152 ASP A N 1
ATOM 1123 C CA . ASP A 1 152 ? -8.012 9.684 2.717 1.00 97.50 152 ASP A CA 1
ATOM 1124 C C . ASP A 1 152 ? -7.680 11.181 2.584 1.00 97.50 152 ASP A C 1
ATOM 1126 O O . ASP A 1 152 ? -8.570 12.035 2.547 1.00 97.50 152 ASP A O 1
ATOM 1130 N N . GLY A 1 153 ? -6.386 11.502 2.543 1.00 96.69 153 GLY A N 1
ATOM 1131 C CA . GLY A 1 153 ? -5.876 12.874 2.608 1.00 96.69 153 GLY A CA 1
ATOM 1132 C C . GLY A 1 153 ? -5.722 13.459 4.020 1.00 96.69 153 GLY A C 1
ATOM 1133 O O . GLY A 1 153 ? -5.374 14.634 4.138 1.00 96.69 153 GLY A O 1
ATOM 1134 N N . THR A 1 154 ? -5.986 12.690 5.082 1.00 97.12 154 THR A N 1
ATOM 1135 C CA . THR A 1 154 ? -5.859 13.114 6.491 1.00 97.12 154 THR A CA 1
ATOM 1136 C C . THR A 1 154 ? -5.136 12.062 7.341 1.00 97.12 154 THR A C 1
ATOM 1138 O O . THR A 1 154 ? -4.956 10.926 6.909 1.00 97.12 154 THR A O 1
ATOM 1141 N N . ASP A 1 155 ? -4.779 12.425 8.573 1.00 96.56 155 ASP A N 1
ATOM 1142 C CA . ASP A 1 155 ? -4.247 11.532 9.613 1.00 96.56 155 ASP A CA 1
ATOM 1143 C C . ASP A 1 155 ? -5.344 10.927 10.518 1.00 96.56 155 ASP A C 1
ATOM 1145 O O . ASP A 1 155 ? -5.062 10.314 11.541 1.00 96.56 155 ASP A O 1
ATOM 1149 N N . SER A 1 156 ? -6.625 11.085 10.163 1.00 97.44 156 SER A N 1
ATOM 1150 C CA . SER A 1 156 ? -7.741 10.643 11.005 1.00 97.44 156 SER A CA 1
ATOM 1151 C C . SER A 1 156 ? -7.888 9.120 11.057 1.00 97.44 156 SER A C 1
ATOM 1153 O O . SER A 1 156 ? -7.837 8.426 10.042 1.00 97.44 156 SER A O 1
ATOM 1155 N N . HIS A 1 157 ? -8.211 8.594 12.241 1.00 97.88 157 HIS A N 1
ATOM 1156 C CA . HIS A 1 157 ? -8.561 7.182 12.454 1.00 97.88 157 HIS A CA 1
ATOM 1157 C C . HIS A 1 157 ? -10.074 6.927 12.549 1.00 97.88 157 HIS A C 1
ATOM 1159 O O . HIS A 1 157 ? -10.519 5.838 12.936 1.00 97.88 157 HIS A O 1
ATOM 1165 N N . GLU A 1 158 ? -10.903 7.920 12.214 1.00 97.69 158 GLU A N 1
ATOM 1166 C CA . GLU A 1 158 ? -12.353 7.823 12.371 1.00 97.69 158 GLU A CA 1
ATOM 1167 C C . GLU A 1 158 ? -12.949 6.660 11.556 1.00 97.69 158 GLU A C 1
ATOM 1169 O O . GLU A 1 158 ? -12.851 6.587 10.332 1.00 97.69 158 GLU A O 1
ATOM 1174 N N . GLY A 1 159 ? -13.608 5.728 12.251 1.00 97.00 159 GLY A N 1
ATOM 1175 C CA . GLY A 1 159 ? -14.218 4.546 11.637 1.00 97.00 159 GLY A CA 1
ATOM 1176 C C . GLY A 1 159 ? -13.237 3.415 11.303 1.00 97.00 159 GLY A C 1
ATOM 1177 O O . GLY A 1 159 ? -13.684 2.351 10.872 1.00 97.00 159 GLY A O 1
ATOM 1178 N N . LEU A 1 160 ? -11.936 3.612 11.532 1.00 97.44 160 LEU A N 1
ATOM 1179 C CA . LEU A 1 160 ? -10.922 2.556 11.503 1.00 97.44 160 LEU A CA 1
ATOM 1180 C C . LEU A 1 160 ? -10.765 1.933 12.894 1.00 97.44 160 LEU A C 1
ATOM 1182 O O . LEU A 1 160 ? -10.785 0.706 13.058 1.00 97.44 160 LEU A O 1
ATOM 1186 N N . ASP A 1 161 ? -10.685 2.780 13.914 1.00 95.88 161 ASP A N 1
ATOM 1187 C CA . ASP A 1 161 ? -10.486 2.334 15.283 1.00 95.88 161 ASP A CA 1
ATOM 1188 C C . ASP A 1 161 ? -11.722 1.686 15.924 1.00 95.88 161 ASP A C 1
ATOM 1190 O O . ASP A 1 161 ? -12.865 2.047 15.622 1.00 95.88 161 ASP A O 1
ATOM 1194 N N . PRO A 1 162 ? -11.519 0.726 16.851 1.00 95.00 162 PRO A N 1
ATOM 1195 C CA . PRO A 1 162 ? -10.238 0.127 17.269 1.00 95.00 162 PRO A CA 1
ATOM 1196 C C . PRO A 1 162 ? -9.858 -1.137 16.467 1.00 95.00 162 PRO A C 1
ATOM 1198 O O . PRO A 1 162 ? -8.943 -1.870 16.836 1.00 95.00 162 PRO A O 1
ATOM 1201 N N . GLY A 1 163 ? -10.645 -1.497 15.448 1.00 97.06 163 GLY A N 1
ATOM 1202 C CA . GLY A 1 163 ? -10.595 -2.834 14.845 1.00 97.06 163 GLY A CA 1
ATOM 1203 C C . GLY A 1 163 ? -9.666 -2.967 13.640 1.00 97.06 163 GLY A C 1
ATOM 1204 O O . GLY A 1 163 ? -9.256 -4.084 13.318 1.00 97.06 163 GLY A O 1
ATOM 1205 N N . PHE A 1 164 ? -9.345 -1.858 12.970 1.00 97.81 164 PHE A N 1
ATOM 1206 C CA . PHE A 1 164 ? -8.632 -1.876 11.695 1.00 97.81 164 PHE A CA 1
ATOM 1207 C C . PHE A 1 164 ? -7.232 -2.484 11.806 1.00 97.81 164 PHE A C 1
ATOM 1209 O O . PHE A 1 164 ? -6.879 -3.348 11.006 1.00 97.81 164 PHE A O 1
ATOM 1216 N N . THR A 1 165 ? -6.475 -2.131 12.846 1.00 97.19 165 THR A N 1
ATOM 1217 C CA . THR A 1 165 ? -5.133 -2.681 13.100 1.00 97.19 165 THR A CA 1
ATOM 1218 C C . THR A 1 165 ? -5.162 -4.202 13.269 1.00 97.19 165 THR A C 1
ATOM 1220 O O . THR A 1 165 ? -4.427 -4.933 12.602 1.00 97.19 165 THR A O 1
ATOM 1223 N N . ALA A 1 166 ? -6.096 -4.716 14.072 1.00 97.44 166 ALA A N 1
ATOM 1224 C CA . ALA A 1 166 ? -6.273 -6.152 14.272 1.00 97.44 166 ALA A CA 1
ATOM 1225 C C . ALA A 1 166 ? -6.709 -6.884 12.987 1.00 97.44 166 ALA A C 1
ATOM 1227 O O . ALA A 1 166 ? -6.251 -8.005 12.725 1.00 97.44 166 ALA A O 1
ATOM 1228 N N . ALA A 1 167 ? -7.583 -6.267 12.185 1.00 97.44 167 ALA A N 1
ATOM 1229 C CA . ALA A 1 167 ? -8.009 -6.799 10.893 1.00 97.44 167 ALA A CA 1
ATOM 1230 C C . ALA A 1 167 ? -6.838 -6.855 9.897 1.00 97.44 167 ALA A C 1
ATOM 1232 O O . ALA A 1 167 ? -6.609 -7.890 9.264 1.00 97.44 167 ALA A O 1
ATOM 1233 N N . TRP A 1 168 ? -6.038 -5.789 9.831 1.00 97.44 168 TRP A N 1
ATOM 1234 C CA . TRP A 1 168 ? -4.843 -5.707 8.995 1.00 97.44 168 TRP A CA 1
ATOM 1235 C C . TRP A 1 168 ? -3.824 -6.786 9.340 1.00 97.44 168 TRP A C 1
ATOM 1237 O O . TRP A 1 168 ? -3.384 -7.546 8.472 1.00 97.44 168 TRP A O 1
ATOM 1247 N N . GLU A 1 169 ? -3.498 -6.936 10.623 1.00 96.19 169 GLU A N 1
ATOM 1248 C CA . GLU A 1 169 ? -2.595 -7.988 11.065 1.00 96.19 169 GLU A CA 1
ATOM 1249 C C . GLU A 1 169 ? -3.099 -9.391 10.687 1.00 96.19 169 GLU A C 1
ATOM 1251 O O . GLU A 1 169 ? -2.310 -10.282 10.339 1.00 96.19 169 GLU A O 1
ATOM 1256 N N . ALA A 1 170 ? -4.411 -9.627 10.791 1.00 95.94 170 ALA A N 1
ATOM 1257 C CA . ALA A 1 170 ? -5.015 -10.909 10.452 1.00 95.94 170 ALA A CA 1
ATOM 1258 C C . ALA A 1 170 ? -4.840 -11.234 8.962 1.00 95.94 170 ALA A C 1
ATOM 1260 O O . ALA A 1 170 ? -4.373 -12.333 8.633 1.00 95.94 170 ALA A O 1
ATOM 1261 N N . GLU A 1 171 ? -5.106 -10.269 8.083 1.00 95.06 171 GLU A N 1
ATOM 1262 C CA . GLU A 1 171 ? -4.887 -10.406 6.640 1.00 95.06 171 GLU A CA 1
ATOM 1263 C C . GLU A 1 171 ? -3.396 -10.540 6.288 1.00 95.06 171 GLU A C 1
ATOM 1265 O O . GLU A 1 171 ? -3.002 -11.402 5.493 1.00 95.06 171 GLU A O 1
ATOM 1270 N N . GLY A 1 172 ? -2.514 -9.796 6.962 1.00 93.50 172 GLY A N 1
ATOM 1271 C CA . GLY A 1 172 ? -1.063 -9.925 6.807 1.00 93.50 172 GLY A CA 1
ATOM 1272 C C . GLY A 1 172 ? -0.556 -11.334 7.149 1.00 93.50 172 GLY A C 1
ATOM 1273 O O . GLY A 1 172 ? 0.242 -11.936 6.413 1.00 93.50 172 GLY A O 1
ATOM 1274 N N . ARG A 1 173 ? -1.073 -11.935 8.232 1.00 91.56 173 ARG A N 1
ATOM 1275 C CA . ARG A 1 173 ? -0.780 -13.332 8.610 1.00 91.56 173 ARG A CA 1
ATOM 1276 C C . ARG A 1 173 ? -1.307 -14.333 7.582 1.00 91.56 173 ARG A C 1
ATOM 1278 O O . ARG A 1 173 ? -0.614 -15.327 7.304 1.00 91.56 173 ARG A O 1
ATOM 1285 N N . PHE A 1 174 ? -2.493 -14.092 7.022 1.00 86.56 174 PHE A N 1
ATOM 1286 C CA . PHE A 1 174 ? -3.056 -14.909 5.949 1.00 86.56 174 PHE A CA 1
ATOM 1287 C C . PHE A 1 174 ? -2.152 -14.873 4.711 1.00 86.56 174 PHE A C 1
ATOM 1289 O O . PHE A 1 174 ? -1.704 -15.931 4.253 1.00 86.56 174 PHE A O 1
ATOM 1296 N N . ARG A 1 175 ? -1.746 -13.680 4.257 1.00 82.75 175 ARG A N 1
ATOM 1297 C CA . ARG A 1 175 ? -0.864 -13.490 3.092 1.00 82.75 175 ARG A CA 1
ATOM 1298 C C . ARG A 1 175 ? 0.496 -14.165 3.264 1.00 82.75 175 ARG A C 1
ATOM 1300 O O . ARG A 1 175 ? 0.964 -14.880 2.369 1.00 82.75 175 ARG A O 1
ATOM 1307 N N . ARG A 1 176 ? 1.106 -14.040 4.448 1.00 82.75 176 ARG A N 1
ATOM 1308 C CA . ARG A 1 176 ? 2.345 -14.755 4.806 1.00 82.75 176 ARG A CA 1
ATOM 1309 C C . ARG A 1 176 ? 2.183 -16.274 4.676 1.00 82.75 176 ARG A C 1
ATOM 1311 O O . ARG A 1 176 ? 3.054 -16.956 4.123 1.00 82.75 176 ARG A O 1
ATOM 1318 N N . SER A 1 177 ? 1.068 -16.812 5.164 1.00 73.00 177 SER A N 1
ATOM 1319 C CA . SER A 1 177 ? 0.788 -18.251 5.149 1.00 73.00 177 SER A CA 1
ATOM 1320 C C . SER A 1 177 ? 0.483 -18.765 3.738 1.00 73.00 177 SER A C 1
ATOM 1322 O O . SER A 1 177 ? 1.010 -19.810 3.341 1.00 73.00 177 SER A O 1
ATOM 1324 N N . ALA A 1 178 ? -0.285 -18.005 2.951 1.00 73.50 178 ALA A N 1
ATOM 1325 C CA . ALA A 1 178 ? -0.583 -18.296 1.552 1.00 73.50 178 ALA A CA 1
ATOM 1326 C C . ALA A 1 178 ? 0.701 -18.360 0.709 1.00 73.50 178 ALA A C 1
ATOM 1328 O O . ALA A 1 178 ? 0.933 -19.339 -0.007 1.00 73.50 178 ALA A O 1
ATOM 1329 N N . ARG A 1 179 ? 1.610 -17.390 0.876 1.00 75.12 179 ARG A N 1
ATOM 1330 C CA . ARG A 1 179 ? 2.905 -17.376 0.179 1.00 75.12 179 ARG A CA 1
ATOM 1331 C C . ARG A 1 179 ? 3.794 -18.556 0.581 1.00 75.12 179 ARG A C 1
ATOM 1333 O O . ARG A 1 179 ? 4.393 -19.194 -0.286 1.00 75.12 179 ARG A O 1
ATOM 1340 N N . ARG A 1 180 ? 3.864 -18.888 1.878 1.00 70.06 180 ARG A N 1
ATOM 1341 C CA . ARG A 1 180 ? 4.611 -20.063 2.365 1.00 70.06 180 ARG A CA 1
ATOM 1342 C C . ARG A 1 180 ? 4.080 -21.357 1.743 1.00 70.06 180 ARG A C 1
ATOM 1344 O O . ARG A 1 180 ? 4.880 -22.178 1.295 1.00 70.06 180 ARG A O 1
ATOM 1351 N N . ARG A 1 181 ? 2.752 -21.517 1.665 1.00 56.06 181 ARG A N 1
ATOM 1352 C CA . ARG A 1 181 ? 2.115 -22.663 0.999 1.00 56.06 181 ARG A CA 1
ATOM 1353 C C . ARG A 1 181 ? 2.460 -22.694 -0.493 1.00 56.06 181 ARG A C 1
ATOM 1355 O O . ARG A 1 181 ? 2.916 -23.731 -0.970 1.00 56.06 181 ARG A O 1
ATOM 1362 N N . ARG A 1 182 ? 2.347 -21.568 -1.210 1.00 60.78 182 ARG A N 1
ATOM 1363 C CA . ARG A 1 182 ? 2.711 -21.479 -2.637 1.00 60.78 182 ARG A CA 1
ATOM 1364 C C . ARG A 1 182 ? 4.157 -21.909 -2.884 1.00 60.78 182 ARG A C 1
ATOM 1366 O O . ARG A 1 182 ? 4.391 -22.707 -3.785 1.00 60.78 182 ARG A O 1
ATOM 1373 N N . ARG A 1 183 ? 5.111 -21.471 -2.054 1.00 65.81 183 ARG A N 1
ATOM 1374 C CA . ARG A 1 183 ? 6.518 -21.903 -2.146 1.00 65.81 183 ARG A CA 1
ATOM 1375 C C . ARG A 1 183 ? 6.683 -23.407 -1.930 1.00 65.81 183 ARG A C 1
ATOM 1377 O O . ARG A 1 183 ? 7.426 -24.038 -2.668 1.00 65.81 183 ARG A O 1
ATOM 1384 N N . SER A 1 184 ? 5.997 -23.987 -0.941 1.00 66.94 184 SER A N 1
ATOM 1385 C CA . SER A 1 184 ? 6.086 -25.435 -0.692 1.00 66.94 184 SER A CA 1
ATOM 1386 C C . SER A 1 184 ? 5.538 -26.283 -1.843 1.00 66.94 184 SER A C 1
ATOM 1388 O O . SER A 1 184 ? 6.031 -27.380 -2.064 1.00 66.94 184 SER A O 1
ATOM 1390 N N . VAL A 1 185 ? 4.550 -25.763 -2.582 1.00 67.62 185 VAL A N 1
ATOM 1391 C CA . VAL A 1 185 ? 3.924 -26.457 -3.717 1.00 67.62 185 VAL A CA 1
ATOM 1392 C C . VAL A 1 185 ? 4.713 -26.253 -5.011 1.00 67.62 185 VAL A C 1
ATOM 1394 O O . VAL A 1 185 ? 4.915 -27.198 -5.760 1.00 67.62 185 VAL A O 1
ATOM 1397 N N . THR A 1 186 ? 5.160 -25.025 -5.281 1.00 66.94 186 THR A N 1
ATOM 1398 C CA . THR A 1 186 ? 5.801 -24.663 -6.560 1.00 66.94 186 THR A CA 1
ATOM 1399 C C . THR A 1 186 ? 7.322 -24.803 -6.544 1.00 66.94 186 THR A C 1
ATOM 1401 O O . THR A 1 186 ? 7.950 -24.638 -7.583 1.00 66.94 186 THR A O 1
ATOM 1404 N N . GLY A 1 187 ? 7.944 -25.007 -5.376 1.00 55.12 187 GLY A N 1
ATOM 1405 C CA . GLY A 1 187 ? 9.402 -24.945 -5.200 1.00 55.12 187 GLY A CA 1
ATOM 1406 C C . GLY A 1 187 ? 10.002 -23.549 -5.430 1.00 55.12 187 GLY A C 1
ATOM 1407 O O . GLY A 1 187 ? 11.164 -23.317 -5.104 1.00 55.12 187 GLY A O 1
ATOM 1408 N N . SER A 1 188 ? 9.211 -22.599 -5.938 1.00 49.25 188 SER A N 1
ATOM 1409 C CA . SER A 1 188 ? 9.674 -21.284 -6.346 1.00 49.25 188 SER A CA 1
ATOM 1410 C C . SER A 1 188 ? 9.660 -20.287 -5.189 1.00 49.25 188 SER A C 1
ATOM 1412 O O . SER A 1 188 ? 8.665 -20.109 -4.480 1.00 49.25 188 SER A O 1
ATOM 1414 N N . THR A 1 189 ? 10.782 -19.593 -5.010 1.00 52.09 189 THR A N 1
ATOM 1415 C CA . THR A 1 189 ? 10.894 -18.376 -4.194 1.00 52.09 189 THR A CA 1
ATOM 1416 C C . THR A 1 189 ? 10.397 -17.126 -4.924 1.00 52.09 189 THR A C 1
ATOM 1418 O O . THR A 1 189 ? 10.249 -16.080 -4.283 1.00 52.09 189 THR A O 1
ATOM 1421 N N . SER A 1 190 ? 10.106 -17.210 -6.227 1.00 46.66 190 SER A N 1
ATOM 1422 C CA . SER A 1 190 ? 9.721 -16.054 -7.028 1.00 46.66 190 SER A CA 1
ATOM 1423 C C . SER A 1 190 ? 8.277 -15.612 -6.744 1.00 46.66 190 SER A C 1
ATOM 1425 O O . SER A 1 190 ? 7.313 -16.384 -6.786 1.00 46.66 190 SER A O 1
ATOM 1427 N N . SER A 1 191 ? 8.121 -14.317 -6.450 1.00 50.00 191 SER A N 1
ATOM 1428 C CA . SER A 1 191 ? 6.912 -13.604 -6.885 1.00 50.00 191 SER A CA 1
ATOM 1429 C C . SER A 1 191 ? 6.851 -13.677 -8.418 1.00 50.00 191 SER A C 1
ATOM 1431 O O . SER A 1 191 ? 7.919 -13.835 -9.020 1.00 50.00 191 SER A O 1
ATOM 1433 N N . PRO A 1 192 ? 5.674 -13.558 -9.063 1.00 37.94 192 PRO A N 1
ATOM 1434 C CA . PRO A 1 192 ? 5.656 -13.318 -10.506 1.00 37.94 192 PRO A CA 1
ATOM 1435 C C . PRO A 1 192 ? 6.638 -12.182 -10.860 1.00 37.94 192 PRO A C 1
ATOM 1437 O O . PRO A 1 192 ? 6.877 -11.309 -10.006 1.00 37.94 192 PRO A O 1
ATOM 1440 N N . PRO A 1 193 ? 7.282 -12.240 -12.041 1.00 32.38 193 PRO A N 1
ATOM 1441 C CA . PRO A 1 193 ? 8.144 -11.154 -12.489 1.00 32.38 193 PRO A CA 1
ATOM 1442 C C . PRO A 1 193 ? 7.374 -9.833 -12.389 1.00 32.38 193 PRO A C 1
ATOM 1444 O O . PRO A 1 193 ? 6.166 -9.797 -12.631 1.00 32.38 193 PRO A O 1
ATOM 1447 N N . CYS A 1 194 ? 8.059 -8.752 -12.002 1.00 32.41 194 CYS A N 1
ATOM 1448 C CA . CYS A 1 194 ? 7.548 -7.432 -12.354 1.00 32.41 194 CYS A CA 1
ATOM 1449 C C . CYS A 1 194 ? 7.503 -7.422 -13.886 1.00 32.41 194 CYS A C 1
ATOM 1451 O O . CYS A 1 194 ? 8.554 -7.516 -14.510 1.00 32.41 194 CYS A O 1
ATOM 1453 N N . GLY A 1 195 ? 6.299 -7.448 -14.457 1.00 38.00 195 GLY A N 1
ATOM 1454 C CA . GLY A 1 195 ? 6.076 -7.563 -15.898 1.00 38.00 195 GLY A CA 1
ATOM 1455 C C . GLY A 1 195 ? 5.678 -8.969 -16.359 1.00 38.00 195 GLY A C 1
ATOM 1456 O O . GLY A 1 195 ? 6.532 -9.770 -16.732 1.00 38.00 195 GLY A O 1
ATOM 1457 N N . SER A 1 196 ? 4.374 -9.276 -16.323 1.00 27.00 196 SER A N 1
ATOM 1458 C CA . SER A 1 196 ? 3.581 -9.849 -17.443 1.00 27.00 196 SER A CA 1
ATOM 1459 C C . SER A 1 196 ? 2.205 -10.379 -16.970 1.00 27.00 196 SER A C 1
ATOM 1461 O O . SER A 1 196 ? 2.147 -10.992 -15.902 1.00 27.00 196 SER A O 1
ATOM 1463 N N . PRO A 1 197 ? 1.108 -10.273 -17.758 1.00 36.66 197 PRO A N 1
ATOM 1464 C CA . PRO A 1 197 ? 0.789 -9.329 -18.834 1.00 36.66 197 PRO A CA 1
ATOM 1465 C C . PRO A 1 197 ? -0.416 -8.412 -18.502 1.00 36.66 197 PRO A C 1
ATOM 1467 O O . PRO A 1 197 ? -1.373 -8.814 -17.849 1.00 36.66 197 PRO A O 1
ATOM 1470 N N . SER A 1 198 ? -0.346 -7.184 -19.025 1.00 29.88 198 SER A N 1
ATOM 1471 C CA . SER A 1 198 ? -1.473 -6.304 -19.366 1.00 29.88 198 SER A CA 1
ATOM 1472 C C . SER A 1 198 ? -2.530 -6.017 -18.286 1.00 29.88 198 SER A C 1
ATOM 1474 O O . SER A 1 198 ? -3.659 -6.498 -18.356 1.00 29.88 198 SER A O 1
ATOM 1476 N N . TRP A 1 199 ? -2.219 -5.082 -17.385 1.00 26.23 199 TRP A N 1
ATOM 1477 C CA . TRP A 1 199 ? -3.220 -4.087 -16.986 1.00 26.23 199 TRP A CA 1
ATOM 1478 C C . TRP A 1 199 ? -3.407 -3.125 -18.166 1.00 26.23 199 TRP A C 1
ATOM 1480 O O . TRP A 1 199 ? -2.897 -2.009 -18.161 1.00 26.23 199 TRP A O 1
ATOM 1490 N N . THR A 1 200 ? -4.070 -3.579 -19.232 1.00 23.38 200 THR A N 1
ATOM 1491 C CA . THR A 1 200 ? -4.600 -2.645 -20.224 1.00 23.38 200 THR A CA 1
ATOM 1492 C C . THR A 1 200 ? -5.865 -2.070 -19.614 1.00 23.38 200 THR A C 1
ATOM 1494 O O . THR A 1 200 ? -6.875 -2.763 -19.494 1.00 23.38 200 THR A O 1
ATOM 1497 N N . VAL A 1 201 ? -5.830 -0.796 -19.233 1.00 33.06 201 VAL A N 1
ATOM 1498 C CA . VAL A 1 201 ? -7.052 0.001 -19.138 1.00 33.06 201 VAL A CA 1
ATOM 1499 C C . VAL A 1 201 ? -7.620 0.077 -20.553 1.00 33.06 201 VAL A C 1
ATOM 1501 O O . VAL A 1 201 ? -7.267 0.936 -21.350 1.00 33.06 201 VAL A O 1
ATOM 1504 N N . SER A 1 202 ? -8.483 -0.871 -20.907 1.00 27.81 202 SER A N 1
ATOM 1505 C CA . SER A 1 202 ? -9.400 -0.710 -22.028 1.00 27.81 202 SER A CA 1
ATOM 1506 C C . SER A 1 202 ? -10.763 -0.353 -21.459 1.00 27.81 202 SER A C 1
ATOM 1508 O O . SER A 1 202 ? -11.664 -1.184 -21.353 1.00 27.81 202 SER A O 1
ATOM 1510 N N . GLY A 1 203 ? -10.909 0.919 -21.091 1.00 27.72 203 GLY A N 1
ATOM 1511 C CA . GLY A 1 203 ? -12.214 1.551 -21.054 1.00 27.72 203 GLY A CA 1
ATOM 1512 C C . GLY A 1 203 ? -12.751 1.620 -22.479 1.00 27.72 203 GLY A C 1
ATOM 1513 O O . GLY A 1 203 ? -12.304 2.435 -23.282 1.00 27.72 203 GLY A O 1
ATOM 1514 N N . ARG A 1 204 ? -13.715 0.762 -22.812 1.00 25.02 204 ARG A N 1
ATOM 1515 C CA . ARG A 1 204 ? -14.637 1.030 -23.915 1.00 25.02 204 ARG A CA 1
ATOM 1516 C C . ARG A 1 204 ? -15.982 0.388 -23.612 1.00 25.02 204 ARG A C 1
ATOM 1518 O O . ARG A 1 204 ? -16.141 -0.827 -23.651 1.00 25.02 204 ARG A O 1
ATOM 1525 N N . TRP A 1 205 ? -16.949 1.246 -23.301 1.00 30.11 205 TRP A N 1
ATOM 1526 C CA . TRP A 1 205 ? -18.365 0.946 -23.447 1.00 30.11 205 TRP A CA 1
ATOM 1527 C C . TRP A 1 205 ? -18.613 0.373 -24.845 1.00 30.11 205 TRP A C 1
ATOM 1529 O O . TRP A 1 205 ? -18.378 1.047 -25.847 1.00 30.11 205 TRP A O 1
ATOM 1539 N N . ALA A 1 206 ? -19.125 -0.849 -24.906 1.00 26.06 206 ALA A N 1
ATOM 1540 C CA . ALA A 1 206 ? -19.843 -1.3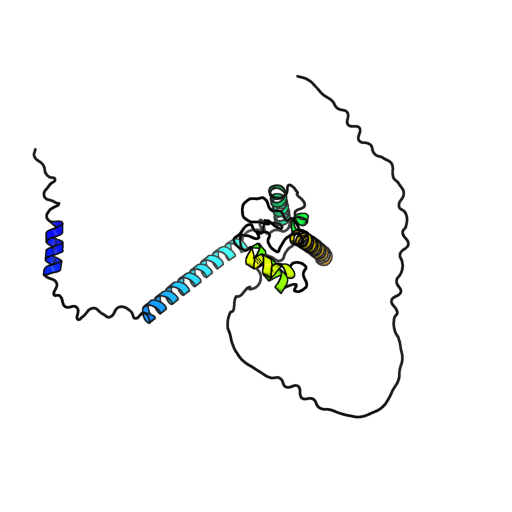44 -26.066 1.00 26.06 206 ALA A CA 1
ATOM 1541 C C . ALA A 1 206 ? -21.010 -2.199 -25.578 1.00 26.06 206 ALA A C 1
ATOM 1543 O O . ALA A 1 206 ? -20.871 -3.362 -25.200 1.00 26.06 206 ALA A O 1
ATOM 1544 N N . SER A 1 207 ? -22.177 -1.563 -25.569 1.00 33.53 207 SER A N 1
ATOM 1545 C CA . SER A 1 207 ? -23.474 -2.213 -25.542 1.00 33.53 207 SER A CA 1
ATOM 1546 C C . SER A 1 207 ? -23.565 -3.248 -26.658 1.00 33.53 207 SER A C 1
ATOM 1548 O O . SER A 1 207 ? -23.529 -2.894 -27.832 1.00 33.53 207 SER A O 1
ATOM 1550 N N . SER A 1 208 ? -23.805 -4.503 -26.297 1.00 29.19 208 SER A N 1
ATOM 1551 C CA . SER A 1 208 ? -24.576 -5.409 -27.148 1.00 29.19 208 SER A CA 1
ATOM 1552 C C . SER A 1 208 ? -25.133 -6.551 -26.310 1.00 29.19 208 SER A C 1
ATOM 1554 O O . SER A 1 208 ? -24.461 -7.534 -26.005 1.00 29.19 208 SER A O 1
ATOM 1556 N N . CYS A 1 209 ? -26.409 -6.391 -25.956 1.00 32.06 209 CYS A N 1
ATOM 1557 C CA . CYS A 1 209 ? -27.329 -7.481 -25.689 1.00 32.06 209 CYS A CA 1
ATOM 1558 C C . CYS A 1 209 ? -27.163 -8.572 -26.749 1.00 32.06 209 CYS A C 1
ATOM 1560 O O . CYS A 1 209 ? -27.448 -8.336 -27.919 1.00 32.06 209 CYS A O 1
ATOM 1562 N N . THR A 1 210 ? -26.832 -9.787 -26.324 1.00 31.11 210 THR A N 1
ATOM 1563 C CA . THR A 1 210 ? -27.307 -10.970 -27.041 1.00 31.11 210 THR A CA 1
ATOM 1564 C C . THR A 1 210 ? -27.877 -11.943 -26.026 1.00 31.11 210 THR A C 1
ATOM 1566 O O . THR A 1 210 ? -27.175 -12.646 -25.305 1.00 31.11 210 THR A O 1
ATOM 1569 N N . SER A 1 211 ? -29.201 -11.920 -25.938 1.00 31.77 211 SER A N 1
ATOM 1570 C CA . SER A 1 211 ? -30.008 -12.877 -25.204 1.00 31.77 211 SER A CA 1
ATOM 1571 C C . SER A 1 211 ? -29.765 -14.285 -25.743 1.00 31.77 211 SER A C 1
ATOM 1573 O O . SER A 1 211 ? -30.151 -14.573 -26.876 1.00 31.77 211 SER A O 1
ATOM 1575 N N . THR A 1 212 ? -29.237 -15.194 -24.924 1.00 31.12 212 THR A N 1
ATOM 1576 C CA . THR A 1 212 ? -29.470 -16.625 -25.151 1.00 31.12 212 THR A CA 1
ATOM 1577 C C . THR A 1 212 ? -30.569 -17.080 -24.206 1.00 31.12 212 THR A C 1
ATOM 1579 O O . THR A 1 212 ? -30.359 -17.459 -23.058 1.00 31.12 212 THR A O 1
ATOM 1582 N N . ARG A 1 213 ? -31.786 -16.964 -24.735 1.00 31.39 213 ARG A N 1
ATOM 1583 C CA . ARG A 1 213 ? -33.019 -17.586 -24.269 1.00 31.39 213 ARG A CA 1
ATOM 1584 C C . ARG A 1 213 ? -32.800 -19.100 -24.191 1.00 31.39 213 ARG A C 1
ATOM 1586 O O . ARG A 1 213 ? -32.772 -19.764 -25.224 1.00 31.39 213 ARG A O 1
ATOM 1593 N N . TRP A 1 214 ? -32.680 -19.655 -22.986 1.00 27.58 214 TRP A N 1
ATOM 1594 C CA . TRP A 1 214 ? -32.769 -21.102 -22.802 1.00 27.58 214 TRP A CA 1
ATOM 1595 C C . TRP A 1 214 ? -34.238 -21.478 -22.596 1.00 27.58 214 TRP A C 1
ATOM 1597 O O . TRP A 1 214 ? -34.815 -21.296 -21.524 1.00 27.58 214 TRP A O 1
ATOM 1607 N N . SER A 1 215 ? -34.871 -21.919 -23.683 1.00 30.48 215 SER A N 1
ATOM 1608 C CA . SER A 1 215 ? -36.260 -22.368 -23.703 1.00 30.48 215 SER A CA 1
ATOM 1609 C C . SER A 1 215 ? -36.445 -23.614 -22.841 1.00 30.48 215 SER A C 1
ATOM 1611 O O . SER A 1 215 ? -35.878 -24.675 -23.101 1.00 30.48 215 SER A O 1
ATOM 1613 N N . SER A 1 216 ? -37.309 -23.481 -21.843 1.00 34.22 216 SER A N 1
ATOM 1614 C CA . SER A 1 216 ? -37.877 -24.563 -21.054 1.00 34.22 216 SER A CA 1
ATOM 1615 C C . SER A 1 216 ? -38.722 -25.447 -21.973 1.00 34.22 216 SER A C 1
ATOM 1617 O O . SER A 1 216 ? -39.773 -25.024 -22.447 1.00 34.22 216 SER A O 1
ATOM 1619 N N . THR A 1 217 ? -38.286 -26.680 -22.230 1.00 37.69 217 THR A N 1
ATOM 1620 C CA . THR A 1 217 ? -39.183 -27.711 -22.766 1.00 37.69 217 THR A CA 1
ATOM 1621 C C . THR A 1 217 ? -39.374 -28.766 -21.698 1.00 37.69 217 THR A C 1
ATOM 1623 O O . THR A 1 217 ? -38.487 -29.568 -21.411 1.00 37.69 217 THR A O 1
ATOM 1626 N N . ALA A 1 218 ? -40.557 -28.728 -21.096 1.00 36.53 218 ALA A N 1
ATOM 1627 C CA . ALA A 1 218 ? -41.083 -29.792 -20.273 1.00 36.53 218 ALA A CA 1
ATOM 1628 C C . ALA A 1 218 ? -41.120 -31.099 -21.077 1.00 36.53 218 ALA A C 1
ATOM 1630 O O . ALA A 1 218 ? -41.644 -31.145 -22.191 1.00 36.53 218 ALA A O 1
ATOM 1631 N N . ARG A 1 219 ? -40.615 -32.184 -20.490 1.00 37.91 219 ARG A N 1
ATOM 1632 C CA . ARG A 1 219 ? -41.002 -33.535 -20.889 1.00 37.91 219 ARG A CA 1
ATOM 1633 C C . ARG A 1 219 ? -41.283 -34.350 -19.637 1.00 37.91 219 ARG A C 1
ATOM 1635 O O . ARG A 1 219 ? -40.386 -34.761 -18.911 1.00 37.91 219 ARG A O 1
ATOM 1642 N N . THR A 1 220 ? -42.568 -34.525 -19.381 1.00 36.09 220 THR A N 1
ATOM 1643 C CA . THR A 1 220 ? -43.137 -35.463 -18.422 1.00 36.09 220 THR A CA 1
ATOM 1644 C C . THR A 1 220 ? -43.041 -36.890 -18.957 1.00 36.09 220 THR A C 1
ATOM 1646 O O . THR A 1 220 ? -43.412 -37.145 -20.101 1.00 36.09 220 THR A O 1
ATOM 1649 N N . ARG A 1 221 ? -42.594 -37.801 -18.082 1.00 38.16 221 ARG A N 1
ATOM 1650 C CA . ARG A 1 221 ? -42.937 -39.237 -17.910 1.00 38.16 221 ARG A CA 1
ATOM 1651 C C . ARG A 1 221 ? -41.667 -40.039 -17.592 1.00 38.16 221 ARG A C 1
ATOM 1653 O O . ARG A 1 221 ? -40.629 -39.740 -18.155 1.00 38.16 221 ARG A O 1
ATOM 1660 N N . THR A 1 222 ? -41.620 -41.123 -16.824 1.00 32.69 222 THR A N 1
ATOM 1661 C CA . THR A 1 222 ? -42.402 -41.764 -15.753 1.00 32.69 222 THR A CA 1
ATOM 1662 C C . THR A 1 222 ? -41.499 -42.933 -15.306 1.00 32.69 222 THR A C 1
ATOM 1664 O O . THR A 1 222 ? -40.890 -43.571 -16.155 1.00 32.69 222 THR A O 1
ATOM 1667 N N . ARG A 1 223 ? -41.489 -43.244 -14.001 1.00 33.03 223 ARG A N 1
ATOM 1668 C CA . ARG A 1 223 ? -41.095 -44.523 -13.361 1.00 33.03 223 ARG A CA 1
ATOM 1669 C C . ARG A 1 223 ? -39.626 -45.009 -13.382 1.00 33.03 223 ARG A C 1
ATOM 1671 O O . ARG A 1 223 ? -39.115 -45.503 -14.371 1.00 33.03 223 ARG A O 1
ATOM 1678 N N . ALA A 1 224 ? -39.106 -45.060 -12.150 1.00 32.25 224 ALA A N 1
ATOM 1679 C CA . ALA A 1 224 ? -38.610 -46.248 -11.441 1.00 32.25 224 ALA A CA 1
ATOM 1680 C C . ALA A 1 224 ? -37.382 -47.005 -11.980 1.00 32.25 224 ALA A C 1
ATOM 1682 O O . ALA A 1 224 ? -37.498 -47.842 -12.863 1.00 32.25 224 ALA A O 1
ATOM 1683 N N . ALA A 1 225 ? -36.266 -46.870 -11.258 1.00 33.84 225 ALA A N 1
ATOM 1684 C CA . ALA A 1 225 ? -35.505 -48.011 -10.746 1.00 33.84 225 ALA A CA 1
ATOM 1685 C C . ALA A 1 225 ? -34.617 -47.549 -9.583 1.00 33.84 225 ALA A C 1
ATOM 1687 O O . ALA A 1 225 ? -33.748 -46.692 -9.721 1.00 33.84 225 ALA A O 1
ATOM 1688 N N . SER A 1 226 ? -34.878 -48.114 -8.412 1.00 36.00 226 SER A N 1
ATOM 1689 C CA . SER A 1 226 ? -34.043 -48.032 -7.224 1.00 36.00 226 SER A CA 1
ATOM 1690 C C . SER A 1 226 ? -32.745 -48.810 -7.424 1.00 36.00 226 SER A C 1
ATOM 1692 O O . SER A 1 226 ? -32.808 -50.010 -7.673 1.00 36.00 226 SER A O 1
ATOM 1694 N N . THR A 1 227 ? -31.594 -48.186 -7.170 1.00 36.69 227 THR A N 1
ATOM 1695 C CA . THR A 1 227 ? -30.422 -48.926 -6.675 1.00 36.69 227 THR A CA 1
ATOM 1696 C C . THR A 1 227 ? -29.650 -48.060 -5.683 1.00 36.69 227 THR A C 1
ATOM 1698 O O . THR A 1 227 ? -29.188 -46.970 -6.008 1.00 36.69 227 THR A O 1
ATOM 1701 N N . ARG A 1 228 ? -29.564 -48.539 -4.438 1.00 35.47 228 ARG A N 1
ATOM 1702 C CA . ARG A 1 228 ? -28.653 -48.045 -3.396 1.00 35.47 228 ARG A CA 1
ATOM 1703 C C . ARG A 1 228 ? -27.227 -48.502 -3.698 1.00 35.47 228 ARG A C 1
ATOM 1705 O O . ARG A 1 228 ? -27.055 -49.666 -4.035 1.00 35.47 228 ARG A O 1
ATOM 1712 N N . CYS A 1 229 ? -26.253 -47.628 -3.443 1.00 28.64 229 CYS A N 1
ATOM 1713 C CA . CYS A 1 229 ? -24.930 -47.869 -2.825 1.00 28.64 229 CYS A CA 1
ATOM 1714 C C . CYS A 1 229 ? -24.028 -46.671 -3.172 1.00 28.64 229 CYS A C 1
ATOM 1716 O O . CYS A 1 229 ? -23.965 -46.286 -4.326 1.00 28.64 229 CYS A O 1
ATOM 1718 N N . GLY A 1 230 ? -23.294 -46.010 -2.285 1.00 29.67 230 GLY A N 1
ATOM 1719 C CA . GLY A 1 230 ? -23.107 -46.139 -0.851 1.00 29.67 230 GLY A CA 1
ATOM 1720 C C . GLY A 1 230 ? -22.402 -44.865 -0.371 1.00 29.67 230 GLY A C 1
ATOM 1721 O O . GLY A 1 230 ? -21.569 -44.292 -1.067 1.00 29.67 230 GLY A O 1
ATOM 1722 N N . SER A 1 231 ? -22.785 -44.383 0.8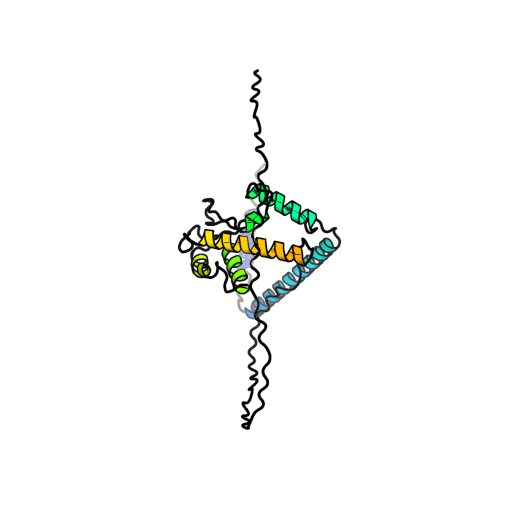05 1.00 34.72 231 SER A N 1
ATOM 1723 C CA . SER A 1 231 ? -22.187 -43.222 1.456 1.00 34.72 231 SER A CA 1
ATOM 1724 C C . SER A 1 231 ? -20.860 -43.611 2.109 1.00 34.72 231 SER A C 1
ATOM 1726 O O . SER A 1 231 ? -20.860 -44.331 3.113 1.00 34.72 231 SER A O 1
ATOM 1728 N N . THR A 1 232 ? -19.733 -43.109 1.610 1.00 34.62 232 THR A N 1
ATOM 1729 C CA . THR A 1 232 ? -18.448 -43.264 2.303 1.00 34.62 232 THR A CA 1
ATOM 1730 C C . THR A 1 232 ? -18.317 -42.190 3.379 1.00 34.62 232 THR A C 1
ATOM 1732 O O . THR A 1 232 ? -17.891 -41.060 3.154 1.00 34.62 232 THR A O 1
ATOM 1735 N N . ARG A 1 233 ? -18.730 -42.580 4.584 1.00 31.22 233 ARG A N 1
ATOM 1736 C CA . ARG A 1 233 ? -18.529 -41.897 5.862 1.00 31.22 233 ARG A CA 1
ATOM 1737 C C . ARG A 1 233 ? -17.029 -41.665 6.107 1.00 31.22 233 ARG A C 1
ATOM 1739 O O . ARG A 1 233 ? -16.294 -42.608 6.384 1.00 31.22 233 ARG A O 1
ATOM 1746 N N . TRP A 1 234 ? -16.581 -40.410 6.072 1.00 28.75 234 TRP A N 1
ATOM 1747 C CA . TRP A 1 234 ? -15.250 -40.022 6.548 1.00 28.75 234 TRP A CA 1
ATOM 1748 C C . TRP A 1 234 ? -15.193 -40.118 8.079 1.00 28.75 234 TRP A C 1
ATOM 1750 O O . TRP A 1 234 ? -15.698 -39.266 8.810 1.00 28.75 234 TRP A O 1
ATOM 1760 N N . SER A 1 235 ? -14.585 -41.191 8.584 1.00 33.09 235 SER A N 1
ATOM 1761 C CA . SER A 1 235 ? -14.273 -41.349 10.002 1.00 33.09 235 SER A CA 1
ATOM 1762 C C . SER A 1 235 ? -13.115 -40.427 10.399 1.00 33.09 235 SER A C 1
ATOM 1764 O O . SER A 1 235 ? -11.990 -40.593 9.924 1.00 33.09 235 SER A O 1
ATOM 1766 N N . ARG A 1 236 ? -13.370 -39.494 11.323 1.00 39.19 236 ARG A N 1
ATOM 1767 C CA . ARG A 1 236 ? -12.340 -38.730 12.044 1.00 39.19 236 ARG A CA 1
ATOM 1768 C C . ARG A 1 236 ? -11.410 -39.691 12.800 1.00 39.19 236 ARG A C 1
ATOM 1770 O O . ARG A 1 236 ? -11.773 -40.189 13.865 1.00 39.19 236 ARG A O 1
ATOM 1777 N N . ARG A 1 237 ? -10.188 -39.914 12.305 1.00 36.41 237 ARG A N 1
ATOM 1778 C CA . ARG A 1 237 ? -9.103 -40.484 13.122 1.00 36.41 237 ARG A CA 1
ATOM 1779 C C . ARG A 1 237 ? -8.575 -39.404 14.063 1.00 36.41 237 ARG A C 1
ATOM 1781 O O . ARG A 1 237 ? -7.872 -38.486 13.656 1.00 36.41 237 ARG A O 1
ATOM 1788 N N . ARG A 1 238 ? -8.923 -39.529 15.345 1.00 40.25 238 ARG A N 1
ATOM 1789 C CA . ARG A 1 238 ? -8.254 -38.828 16.445 1.00 40.25 238 ARG A CA 1
ATOM 1790 C C . ARG A 1 238 ? -6.820 -39.355 16.542 1.00 40.25 238 ARG A C 1
ATOM 1792 O O . ARG A 1 238 ? -6.616 -40.493 16.961 1.00 40.25 238 ARG A O 1
ATOM 1799 N N . HIS A 1 239 ? -5.830 -38.544 16.181 1.00 37.25 239 HIS A N 1
ATOM 1800 C CA . HIS A 1 239 ? -4.444 -38.842 16.528 1.00 37.25 239 HIS A CA 1
ATOM 1801 C C . HIS A 1 239 ? -4.224 -38.551 18.014 1.00 37.25 239 HIS A C 1
ATOM 1803 O O . HIS A 1 239 ? -4.357 -37.421 18.484 1.00 37.25 239 HIS A O 1
ATOM 1809 N N . ARG A 1 240 ? -3.928 -39.620 18.758 1.00 40.84 240 ARG A N 1
ATOM 1810 C CA . ARG A 1 240 ? -3.462 -39.577 20.143 1.00 40.84 240 ARG A CA 1
ATOM 1811 C C . ARG A 1 240 ? -2.156 -38.783 20.205 1.00 40.84 240 ARG A C 1
ATOM 1813 O O . ARG A 1 240 ? -1.218 -39.077 19.466 1.00 40.84 240 ARG A O 1
ATOM 1820 N N . ARG A 1 241 ? -2.105 -37.808 21.114 1.00 39.06 241 ARG A N 1
ATOM 1821 C CA . ARG A 1 241 ? -0.888 -37.091 21.507 1.00 39.06 241 ARG A CA 1
ATOM 1822 C C . ARG A 1 241 ? 0.124 -38.107 22.049 1.00 39.06 241 ARG A C 1
ATOM 1824 O O . ARG A 1 241 ? -0.183 -38.811 23.008 1.00 39.06 241 ARG A O 1
ATOM 1831 N N . ARG A 1 242 ? 1.310 -38.188 21.442 1.00 38.72 242 ARG A N 1
ATOM 1832 C CA . ARG A 1 242 ? 2.488 -38.794 22.075 1.00 38.72 242 ARG A CA 1
ATOM 1833 C C . ARG A 1 242 ? 3.247 -37.690 22.804 1.00 38.72 242 ARG A C 1
ATOM 1835 O O . ARG A 1 242 ? 3.523 -36.645 22.223 1.00 38.72 242 ARG A O 1
ATOM 1842 N N . ALA A 1 243 ? 3.514 -37.930 24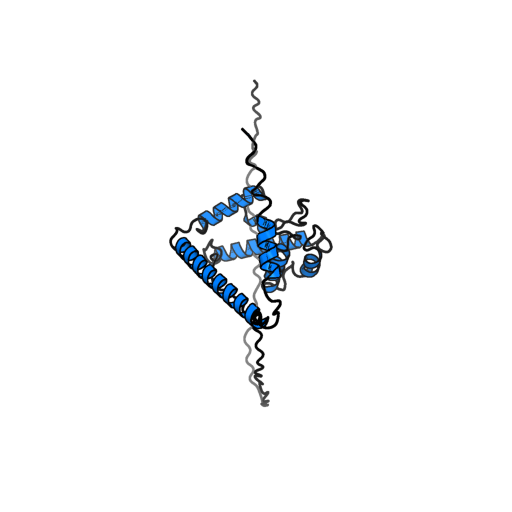.083 1.00 39.41 243 ALA A N 1
ATOM 1843 C CA . ALA A 1 243 ? 4.344 -37.095 24.934 1.00 39.41 243 ALA A CA 1
ATOM 1844 C C . ALA A 1 243 ? 5.795 -37.082 24.424 1.00 39.41 243 ALA A C 1
ATOM 1846 O O . ALA A 1 243 ? 6.316 -38.121 24.018 1.00 39.41 243 ALA A O 1
ATOM 1847 N N . VAL A 1 244 ? 6.432 -35.912 24.468 1.00 42.03 244 VAL A N 1
ATOM 1848 C CA . VAL A 1 244 ? 7.874 -35.730 24.246 1.00 42.03 244 VAL A CA 1
ATOM 1849 C C . VAL A 1 244 ? 8.515 -35.434 25.609 1.00 42.03 244 VAL A C 1
ATOM 1851 O O . VAL A 1 244 ? 7.961 -34.629 26.362 1.00 42.03 244 VAL A O 1
ATOM 1854 N N . PRO A 1 245 ? 9.627 -36.098 25.973 1.00 48.09 245 PRO A N 1
ATOM 1855 C CA . PRO A 1 245 ? 10.225 -35.992 27.300 1.00 48.09 245 PRO A CA 1
ATOM 1856 C C . PRO A 1 245 ? 10.932 -34.649 27.532 1.00 48.09 245 PRO A C 1
ATOM 1858 O O . PRO A 1 245 ? 11.564 -34.090 26.636 1.00 48.09 245 PRO A O 1
ATOM 1861 N N . ARG A 1 246 ? 10.857 -34.177 28.785 1.00 43.50 246 ARG A N 1
ATOM 1862 C CA . ARG A 1 246 ? 11.646 -33.073 29.352 1.00 43.50 246 ARG A CA 1
ATOM 1863 C C . ARG A 1 246 ? 13.142 -33.301 29.099 1.00 43.50 246 ARG A C 1
ATOM 1865 O O . ARG A 1 246 ? 13.685 -34.312 29.536 1.00 43.50 246 ARG A O 1
ATOM 1872 N N . ARG A 1 247 ? 13.818 -32.322 28.491 1.00 42.59 247 ARG A N 1
ATOM 1873 C CA . ARG A 1 247 ? 15.280 -32.193 28.533 1.00 42.59 247 ARG A CA 1
ATOM 1874 C C . ARG A 1 247 ? 15.660 -30.944 29.327 1.00 42.59 247 ARG A C 1
ATOM 1876 O O . ARG A 1 247 ? 15.315 -29.834 28.948 1.00 42.59 247 ARG A O 1
ATOM 1883 N N . SER A 1 248 ? 16.291 -31.222 30.466 1.00 40.59 248 SER A N 1
ATOM 1884 C CA . SER A 1 248 ? 17.370 -30.493 31.145 1.00 40.59 248 SER A CA 1
ATOM 1885 C C . SER A 1 248 ? 17.590 -29.019 30.786 1.00 40.59 248 SER A C 1
ATOM 1887 O O . SER A 1 248 ? 18.023 -28.686 29.684 1.00 40.59 248 SER A O 1
ATOM 1889 N N . SER A 1 249 ? 17.402 -28.187 31.808 1.00 38.53 249 SER A N 1
ATOM 1890 C CA . SER A 1 249 ? 17.909 -26.827 31.970 1.00 38.53 249 SER A CA 1
ATOM 1891 C C . SER A 1 249 ? 19.351 -26.658 31.481 1.00 38.53 249 SER A C 1
ATOM 1893 O O . SER A 1 249 ? 20.267 -27.292 32.004 1.00 38.53 249 SER A O 1
ATOM 1895 N N . TRP A 1 250 ? 19.543 -25.753 30.527 1.00 34.12 250 TRP A N 1
ATOM 1896 C CA . TRP A 1 250 ? 20.808 -25.061 30.306 1.00 34.12 250 TRP A CA 1
ATOM 1897 C C . TRP A 1 250 ? 20.656 -23.657 30.887 1.00 34.12 250 TRP A C 1
ATOM 1899 O O . TRP A 1 250 ? 19.879 -22.850 30.385 1.00 34.12 250 TRP A O 1
ATOM 1909 N N . THR A 1 251 ? 21.353 -23.393 31.986 1.00 41.78 251 THR A N 1
ATOM 1910 C CA . THR A 1 251 ? 21.539 -22.055 32.551 1.00 41.78 251 THR A CA 1
ATOM 1911 C C . THR A 1 251 ? 22.753 -21.412 31.879 1.00 41.78 251 THR A C 1
ATOM 1913 O O . THR A 1 251 ? 23.842 -21.977 31.988 1.00 41.78 251 THR A O 1
ATOM 1916 N N . PRO A 1 252 ? 22.637 -20.245 31.227 1.00 38.34 252 PRO A N 1
ATOM 1917 C CA . PRO A 1 252 ? 23.803 -19.446 30.890 1.00 38.34 252 PRO A CA 1
ATOM 1918 C C . PRO A 1 252 ? 24.227 -18.666 32.140 1.00 38.34 252 PRO A C 1
ATOM 1920 O O . PRO A 1 252 ? 23.543 -17.738 32.567 1.00 38.34 252 PRO A O 1
ATOM 1923 N N . SER A 1 253 ? 25.348 -19.053 32.748 1.00 37.50 253 SER A N 1
ATOM 1924 C CA . SER A 1 253 ? 26.032 -18.248 33.760 1.00 37.5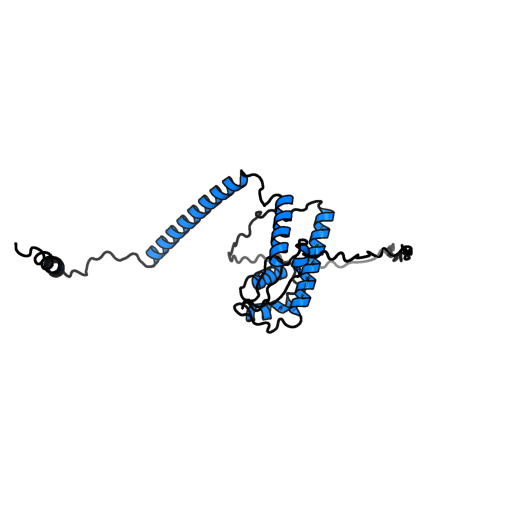0 253 SER A CA 1
ATOM 1925 C C . SER A 1 253 ? 26.662 -17.030 33.080 1.00 37.50 253 SER A C 1
ATOM 1927 O O . SER A 1 253 ? 27.644 -17.163 32.351 1.00 37.50 253 SER A O 1
ATOM 1929 N N . TRP A 1 254 ? 26.092 -15.848 33.301 1.00 37.59 254 TRP A N 1
ATOM 1930 C CA . TRP A 1 254 ? 26.722 -14.580 32.946 1.00 37.59 254 TRP A CA 1
ATOM 1931 C C . TRP A 1 254 ? 27.715 -14.211 34.047 1.00 37.59 254 TRP A C 1
ATOM 1933 O O . TRP A 1 254 ? 27.336 -13.691 35.094 1.00 37.59 254 TRP A O 1
ATOM 1943 N N . THR A 1 255 ? 28.994 -14.504 33.826 1.00 41.28 255 THR A N 1
ATOM 1944 C CA . THR A 1 255 ? 30.066 -13.963 34.663 1.00 41.28 255 THR A CA 1
ATOM 1945 C C . THR A 1 255 ? 30.361 -12.549 34.180 1.00 41.28 255 THR A C 1
ATOM 1947 O O . THR A 1 255 ? 30.942 -12.348 33.116 1.00 41.28 255 THR A O 1
ATOM 1950 N N . SER A 1 256 ? 29.919 -11.570 34.966 1.00 41.59 256 SER A N 1
ATOM 1951 C CA . SER A 1 256 ? 30.288 -10.167 34.820 1.00 41.59 256 SER A CA 1
ATOM 1952 C C . SER A 1 256 ? 31.794 -10.022 35.056 1.00 41.59 256 SER A C 1
ATOM 1954 O O . SER A 1 256 ? 32.279 -10.285 36.155 1.00 41.59 256 SER A O 1
ATOM 1956 N N . ALA A 1 257 ? 32.544 -9.643 34.023 1.00 40.97 257 ALA A N 1
ATOM 1957 C CA . ALA A 1 257 ? 33.938 -9.238 34.144 1.00 40.97 257 ALA A CA 1
ATOM 1958 C C . ALA A 1 257 ? 34.027 -7.744 33.829 1.00 40.97 257 ALA A C 1
ATOM 1960 O O . ALA A 1 257 ? 34.242 -7.337 32.690 1.00 40.97 257 ALA A O 1
ATOM 1961 N N . ALA A 1 258 ? 33.847 -6.931 34.868 1.00 43.66 258 ALA A N 1
ATOM 1962 C CA . ALA A 1 258 ? 34.340 -5.566 34.879 1.00 43.66 258 ALA A CA 1
ATOM 1963 C C . ALA A 1 258 ? 35.875 -5.595 34.777 1.00 43.66 258 ALA A C 1
ATOM 1965 O O . ALA A 1 258 ? 36.539 -6.332 35.512 1.00 43.66 258 ALA A O 1
ATOM 1966 N N . ARG A 1 259 ? 36.444 -4.779 33.889 1.00 40.97 259 ARG A N 1
ATOM 1967 C CA . ARG A 1 259 ? 37.848 -4.368 33.965 1.00 40.97 259 ARG A CA 1
ATOM 1968 C C . ARG A 1 259 ? 37.918 -2.839 33.941 1.00 40.97 259 ARG A C 1
ATOM 1970 O O . ARG A 1 259 ? 37.299 -2.249 33.060 1.00 40.97 259 ARG A O 1
ATOM 1977 N N . PRO A 1 260 ? 38.636 -2.219 34.891 1.00 51.09 260 PRO A N 1
ATOM 1978 C CA . PRO A 1 260 ? 38.836 -0.779 34.942 1.00 51.09 260 PRO A CA 1
ATOM 1979 C C . PRO A 1 260 ? 40.067 -0.360 34.126 1.00 51.09 260 PRO A C 1
ATOM 1981 O O . PRO A 1 260 ? 41.085 -1.057 34.142 1.00 51.09 260 PRO A O 1
ATOM 1984 N N . CYS A 1 261 ? 39.933 0.761 33.420 1.00 39.88 261 CYS A N 1
ATOM 1985 C CA . CYS A 1 261 ? 40.775 1.965 33.448 1.00 39.88 261 CYS A CA 1
ATOM 1986 C C . CYS A 1 261 ? 40.156 2.973 32.475 1.00 39.88 261 CYS A C 1
ATOM 1988 O O . CYS A 1 261 ? 39.949 2.589 31.303 1.00 39.88 261 CYS A O 1
#

Secondary structure (DSSP, 8-state):
----SSSSSSSHHHHHHHHHHHS---TT-PPPPPPHHHHHHHHHHHHHHHHHHHHHHHHHHHHHHHHS--GGGSHHHHHHHHHHHHHHHHS-S-TTSGGG-EEE-SSSS-EEETTTTEETTSSHHHHHHHHHHHH-TT-TTGGGHHHHHHHTTS---TTTTTTHHHHHHHHHHHHHHHHHHHHHHH---PPPPS--S------------------------------------------PPPP------------------

Radius of gyration: 36.06 Å; chains: 1; bounding box: 84×114×78 Å

InterPro domains:
  IPR000400 Glycoside hydrolase, family 46 [PF01374] (83-172)
  IPR023099 Glycoside hydrolase, family 46, N-terminal [G3DSA:3.30.386.10] (94-185)
  IPR023346 Lysozyme-like domain superfamily [SSF53955] (69-172)

Foldseek 3Di:
DDDPDPPPVPPVVVVVVVVVVPDPPPPPDDDPDPDPVRVVVVVVVVVVVVVVVVVVVVVVVVVVCVPDDCACVPLVNVLQVLLVQCCVPPVGSPLLQQQLDWDQPVPWQAIQGGSPTDGLAACRVLVVLVVVCVVPVPALCNQCNVVSVVQHNTNDCVSCPDCVSVSSSVVSVVVSVVLVVVCVVVVDSDDPGPDDDDPPPPDDDDDDDDDPDPDDDDDDDDDDDDDDDDDDDDDDDDDDDDDDDDDDDDDPDDDDDDDDD

Organism: NCBI:txid3074435

Sequence (261 aa):
MKRAGVLFLAAVPVIATGFYLVLPSDSADAPPGPSATAAQAAREDAKDRAEEKRDEERAEDDAVVADLPAGLAAPAKKELAQRLVASAEHSTTDWRTTYGAIEDEDDGCGYTAGIIGFCTGTHDLLMLVEAYTEDHPDNGLASYLPALRKVDGTDSHEGLDPGFTAAWEAEGRFRRSARRRRRSVTGSTSSPPCGSPSWTVSGRWASSCTSTRWSSTARTRTRAASTRCGSTRWSRRRHRRRAVPRRSSWTPSWTSAARPC